Protein AF-A0A8W7Q0M4-F1 (afdb_monomer_lite)

Sequence (283 aa):
LVLLIIAVYGEEQNALRQLISKRGPVALSRAISSCKQGRRQDCEDCSTVKICSYDQTALTSYRCQDVDPAKPYCTGEGICSETQEDGVVCNEANELCPMNSPGFYPDPSNCTRYLYCDSEMLGYEQNCLAVNNVYNQTTAACFLKRRSSDCFQVDCKNSRNINKWFVYTPFPQLYFLCSSNGAIMFKCPRETDVFDLDLKRCEFECREAGRFAHPNVRMYYECAFVSTSKMLVLGASNGQGIYPDYLDTNIFDPQSSSEEMISPDNDVPTFISGQDGVFVKKL

pLDDT: mean 74.57, std 24.3, range [23.23, 97.31]

Radius of gyration: 31.77 Å; chains: 1; bounding box: 65×68×113 Å

Secondary structure (DSSP, 8-state):
--SSSTTSSSSGGGTSTTSSTT-PPP--------PPTT-SEEESSSSEEEEE-TTS-EEEEEEHHHH-TT--EEETTTEEESSPPTT----PPPTTS-TT--EEEE-TT-TTEEEEE-TT--EEEEE-SSTTEEEETTTTEEEE--SGGGS----TTSTTTTT-EEE-TTSTTEEEEEETTEEEEEE-SSTTEEEETTTTEEEE---SSEEEE-SSTTEEEEEEESSSS-EEEEEEETTEEE--GGG-S-S--------------------------------

Organism: Anopheles coluzzii (NCBI:txid1518534)

Foldseek 3Di:
DPPPPPVPPPPPVVVVVVVVPPDDPDPPPPPDQFADAPAQWAAPAQFKIFGADNVRHGPDMDGLCVVPVCFRTQDDRRDGHNDTDPPDDRLDQDLQQAQQDFAKAADQAWQQKIWGQDRSNGTHIDGNPDPQWGAQPVVRDTDHDDDPVSRHHDDLVPPVQAQAKDAPVSQQQKIWHRHPVGTGIYGAPDSQWGQDRVVRHTDGDDPDADWADDPPNQWIWGWDDPDPPDIDTFIDGPNDTDDDPPPPDDDDDDDDDDDDDDDDDDDDDD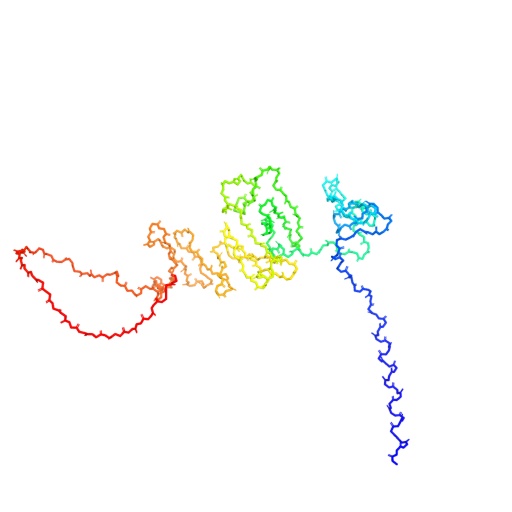DDDDDDDDDDDDD

InterPro domains:
  IPR002557 Chitin binding domain [PF01607] (97-151)
  IPR002557 Chitin binding domain [PS50940] (94-153)
  IPR002557 Chitin binding domain [SM00494] (95-153)
  IPR002557 Chitin binding domain [SM00494] (154-208)
  IPR036508 Chitin binding domain superfamily [SSF57625] (91-156)

Structure (mmCIF, N/CA/C/O backbone):
data_AF-A0A8W7Q0M4-F1
#
_entry.id   AF-A0A8W7Q0M4-F1
#
loop_
_atom_site.group_PDB
_atom_site.id
_atom_site.type_symbol
_atom_site.label_atom_id
_atom_site.label_alt_id
_atom_site.label_comp_id
_atom_site.label_asym_id
_atom_site.label_entity_id
_atom_site.label_seq_id
_atom_site.pdbx_PDB_ins_code
_atom_site.Cartn_x
_atom_site.Cartn_y
_atom_site.Cartn_z
_atom_site.occupancy
_atom_site.B_iso_or_equiv
_atom_site.auth_seq_id
_atom_site.auth_comp_id
_atom_site.auth_asym_id
_atom_site.auth_atom_id
_atom_site.pdbx_PDB_model_num
ATOM 1 N N . LEU A 1 1 ? 44.316 -2.842 59.771 1.00 50.69 1 LEU A N 1
ATOM 2 C CA . LEU A 1 1 ? 44.033 -2.760 58.319 1.00 50.69 1 LEU A CA 1
ATOM 3 C C . LEU A 1 1 ? 42.635 -3.303 57.939 1.00 50.69 1 LEU A C 1
ATOM 5 O O . LEU A 1 1 ? 42.485 -3.851 56.861 1.00 50.69 1 LEU A O 1
ATOM 9 N N . VAL A 1 2 ? 41.606 -3.153 58.792 1.00 42.28 2 VAL A N 1
ATOM 10 C CA . VAL A 1 2 ? 40.211 -3.573 58.482 1.00 42.28 2 VAL A CA 1
ATOM 11 C C . VAL A 1 2 ? 39.172 -2.495 58.860 1.00 42.28 2 VAL A C 1
ATOM 13 O O . VAL A 1 2 ? 38.019 -2.583 58.472 1.00 42.28 2 VAL A O 1
ATOM 16 N N . LEU A 1 3 ? 39.571 -1.405 59.527 1.00 40.53 3 LEU A N 1
ATOM 17 C CA . LEU A 1 3 ? 38.648 -0.348 59.981 1.00 40.53 3 LEU A CA 1
ATOM 18 C C . LEU A 1 3 ? 38.739 0.976 59.200 1.00 40.53 3 LEU A C 1
ATOM 20 O O . LEU A 1 3 ? 38.068 1.934 59.553 1.00 40.53 3 LEU A O 1
ATOM 24 N N . LEU A 1 4 ? 39.522 1.031 58.117 1.00 40.56 4 LEU A N 1
ATOM 25 C CA . LEU A 1 4 ? 39.678 2.233 57.275 1.00 40.56 4 LEU A CA 1
ATOM 26 C C . LEU A 1 4 ? 39.052 2.104 55.874 1.00 40.56 4 LEU A C 1
ATOM 28 O O . LEU A 1 4 ? 39.138 3.036 55.087 1.00 40.56 4 LEU A O 1
ATOM 32 N N . ILE A 1 5 ? 38.387 0.983 55.566 1.00 43.09 5 ILE A N 1
ATOM 33 C CA . ILE A 1 5 ? 37.739 0.755 54.257 1.00 43.09 5 ILE A CA 1
ATOM 34 C C . ILE A 1 5 ? 36.219 1.027 54.303 1.00 43.09 5 ILE A C 1
ATOM 36 O O . ILE A 1 5 ? 35.583 1.171 53.266 1.00 43.09 5 ILE A O 1
ATOM 40 N N . ILE A 1 6 ? 35.620 1.190 55.488 1.00 44.34 6 ILE A N 1
ATOM 41 C CA . ILE A 1 6 ? 34.159 1.373 55.616 1.00 44.34 6 ILE A CA 1
ATOM 42 C C . ILE A 1 6 ? 33.727 2.842 55.411 1.00 44.34 6 ILE A C 1
ATOM 44 O O . ILE A 1 6 ? 32.578 3.100 55.074 1.00 44.34 6 ILE A O 1
ATOM 48 N N . ALA A 1 7 ? 34.638 3.815 55.520 1.00 43.03 7 ALA A N 1
ATOM 49 C CA . ALA A 1 7 ? 34.287 5.237 55.418 1.00 43.03 7 ALA A CA 1
ATOM 50 C C . ALA A 1 7 ? 34.267 5.807 53.983 1.00 43.03 7 ALA A C 1
ATOM 52 O O . ALA A 1 7 ? 33.840 6.940 53.804 1.00 43.03 7 ALA A O 1
ATOM 53 N N . VAL A 1 8 ? 34.687 5.049 52.961 1.00 45.97 8 VAL A N 1
ATOM 54 C CA . VAL A 1 8 ? 34.713 5.530 51.557 1.00 45.97 8 VAL A CA 1
ATOM 55 C C . VAL A 1 8 ? 33.533 4.997 50.727 1.00 45.97 8 VAL A C 1
ATOM 57 O O . VAL A 1 8 ? 33.227 5.529 49.670 1.00 45.97 8 VAL A O 1
ATOM 60 N N . TYR A 1 9 ? 32.784 4.011 51.230 1.00 42.66 9 TYR A N 1
ATOM 61 C CA . TYR A 1 9 ? 31.607 3.446 50.544 1.00 42.66 9 TYR A CA 1
ATOM 62 C C . TYR A 1 9 ? 30.262 4.068 50.976 1.00 42.66 9 TYR A C 1
ATOM 64 O O . TYR A 1 9 ? 29.200 3.550 50.631 1.00 42.66 9 TYR A O 1
ATOM 72 N N . GLY A 1 10 ? 30.291 5.157 51.754 1.00 42.91 10 GLY A N 1
ATOM 73 C CA . GLY A 1 10 ? 29.100 5.790 52.337 1.00 42.91 10 GLY A CA 1
ATOM 74 C C . GLY A 1 10 ? 28.570 7.031 51.608 1.00 42.91 10 GLY A C 1
ATOM 75 O O . GLY A 1 10 ? 27.405 7.371 51.795 1.00 42.91 10 GLY A O 1
ATOM 76 N N . GLU A 1 11 ? 29.370 7.695 50.766 1.00 43.62 11 GLU A N 1
ATOM 77 C CA . GLU A 1 11 ? 28.981 8.978 50.145 1.00 43.62 11 GLU A CA 1
ATOM 78 C C . GLU A 1 11 ? 28.593 8.894 48.658 1.00 43.62 11 GLU A C 1
ATOM 80 O O . GLU A 1 11 ? 27.860 9.756 48.180 1.00 43.62 11 GLU A O 1
ATOM 85 N N . GLU A 1 12 ? 28.944 7.829 47.926 1.00 45.47 12 GLU A N 1
ATOM 86 C CA . GLU A 1 12 ? 28.565 7.706 46.502 1.00 45.47 12 GLU A CA 1
ATOM 87 C C . GLU A 1 12 ? 27.147 7.146 46.258 1.00 45.47 12 GLU A C 1
ATOM 89 O O . GLU A 1 12 ? 26.598 7.273 45.163 1.00 45.47 12 GLU A O 1
ATOM 94 N N . GLN A 1 13 ? 26.487 6.576 47.270 1.00 45.69 13 GLN A N 1
ATOM 95 C CA . GLN A 1 13 ? 25.150 5.971 47.115 1.00 45.69 13 GLN A CA 1
ATOM 96 C C . GLN A 1 13 ? 23.989 6.989 47.152 1.00 45.69 13 GLN A C 1
ATOM 98 O O . GLN A 1 13 ? 22.861 6.644 46.793 1.00 45.69 13 GLN A O 1
ATOM 103 N N . ASN A 1 14 ? 24.238 8.251 47.525 1.00 43.44 14 ASN A N 1
ATOM 104 C CA . ASN A 1 14 ? 23.198 9.290 47.584 1.00 43.44 14 ASN A CA 1
ATOM 105 C C . ASN A 1 14 ? 23.091 10.160 46.318 1.00 43.44 14 ASN A C 1
ATOM 107 O O . ASN A 1 14 ? 22.083 10.844 46.147 1.00 43.44 14 ASN A O 1
ATOM 111 N N . ALA A 1 15 ? 24.048 10.077 45.388 1.00 43.47 15 ALA A N 1
ATOM 112 C CA . ALA A 1 15 ? 23.985 10.795 44.110 1.00 43.47 15 ALA A CA 1
ATOM 113 C C . ALA A 1 15 ? 23.236 10.016 43.005 1.00 43.47 15 ALA A C 1
ATOM 115 O O . ALA A 1 15 ? 22.702 10.619 42.076 1.00 43.47 15 ALA A O 1
ATOM 116 N N . LEU A 1 16 ? 23.108 8.686 43.124 1.00 42.72 16 LEU A N 1
ATOM 117 C CA . LEU A 1 16 ? 22.387 7.860 42.141 1.00 42.72 16 LEU A CA 1
ATOM 118 C C . LEU A 1 16 ? 20.867 7.796 42.398 1.00 42.72 16 LEU A C 1
ATOM 120 O O . LEU A 1 16 ? 20.086 7.539 41.482 1.00 42.72 16 LEU A O 1
ATOM 124 N N . ARG A 1 17 ? 20.417 8.080 43.630 1.00 41.81 17 ARG A N 1
ATOM 125 C CA . ARG A 1 17 ? 18.986 8.078 43.998 1.00 41.81 17 ARG A CA 1
ATOM 126 C C . ARG A 1 17 ? 18.223 9.340 43.585 1.00 41.81 17 ARG A C 1
ATOM 128 O O . ARG A 1 17 ? 16.997 9.307 43.578 1.00 41.81 17 ARG A O 1
ATOM 135 N N . GLN A 1 18 ? 18.903 10.415 43.179 1.00 40.59 18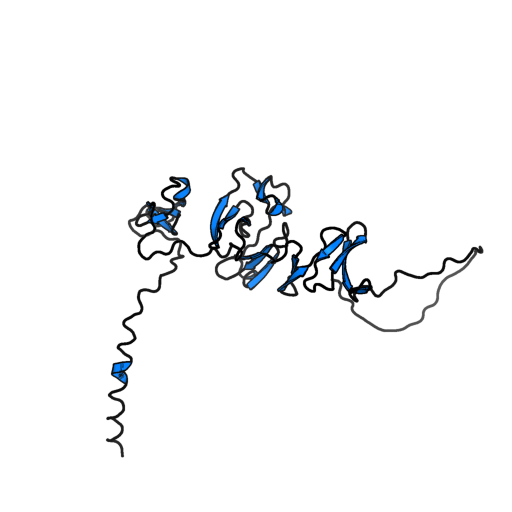 GLN A N 1
ATOM 136 C CA . GLN A 1 18 ? 18.241 11.642 42.709 1.00 40.59 18 GLN A CA 1
ATOM 137 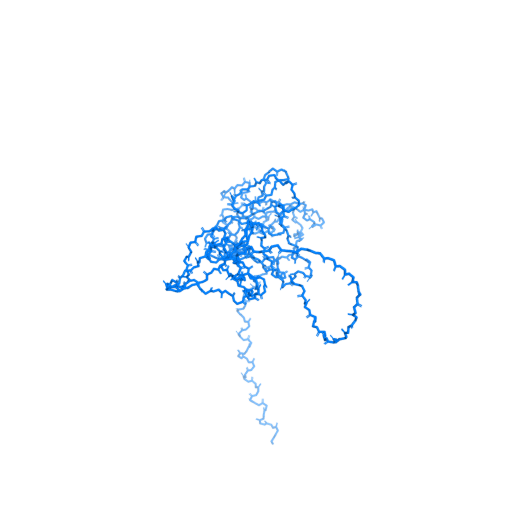C C . GLN A 1 18 ? 18.090 11.749 41.181 1.00 40.59 18 GLN A C 1
ATOM 139 O O . GLN A 1 18 ? 17.379 12.631 40.705 1.00 40.59 18 GLN A O 1
ATOM 144 N N . LEU A 1 19 ? 18.644 10.815 40.398 1.00 39.53 19 LEU A N 1
ATOM 145 C CA . LEU A 1 19 ? 18.471 10.784 38.934 1.00 39.53 19 LEU A CA 1
ATOM 146 C C . LEU A 1 19 ? 17.329 9.870 38.447 1.00 39.53 19 LEU A C 1
ATOM 148 O O . LEU A 1 19 ? 17.049 9.820 37.253 1.00 39.53 19 LEU A O 1
ATOM 152 N N . ILE A 1 20 ? 16.609 9.201 39.354 1.00 41.09 20 ILE A N 1
ATOM 153 C CA . ILE A 1 20 ? 15.441 8.357 39.018 1.00 41.09 20 ILE A CA 1
ATOM 154 C C . ILE A 1 20 ? 14.116 9.154 39.094 1.00 41.09 20 ILE A C 1
ATOM 156 O O . ILE A 1 20 ? 13.061 8.661 38.712 1.00 41.09 20 ILE A O 1
ATOM 160 N N . SER A 1 21 ? 14.152 10.436 39.478 1.00 39.72 21 SER A N 1
ATOM 161 C CA . SER A 1 21 ? 12.952 11.270 39.677 1.00 39.72 21 SER A CA 1
ATOM 162 C C . SER A 1 21 ? 12.527 12.131 38.468 1.00 39.72 21 SER A C 1
ATOM 164 O O . SER A 1 21 ? 11.864 13.151 38.657 1.00 39.72 21 SER A O 1
ATOM 166 N N . LYS A 1 22 ? 12.884 11.766 37.227 1.00 38.59 22 LYS A N 1
ATOM 167 C CA . LYS A 1 22 ? 12.400 12.451 36.001 1.00 38.59 22 LYS A CA 1
ATOM 168 C C . LYS A 1 22 ? 12.202 11.514 34.802 1.00 38.59 22 LYS A C 1
ATOM 170 O O . LYS A 1 22 ? 12.518 11.864 33.670 1.00 38.59 22 LYS A O 1
ATOM 175 N N . ARG A 1 23 ? 11.644 10.324 35.021 1.00 33.41 23 ARG A N 1
ATOM 176 C CA . ARG A 1 23 ? 10.947 9.612 33.942 1.00 33.41 23 ARG A CA 1
ATOM 177 C C . ARG A 1 23 ? 9.459 9.835 34.147 1.00 33.41 23 ARG A C 1
ATOM 179 O O . ARG A 1 23 ? 8.851 9.203 35.004 1.00 33.41 23 ARG A O 1
ATOM 186 N N . GLY A 1 24 ? 8.910 10.792 33.397 1.00 38.00 24 GLY A N 1
ATOM 187 C CA . GLY A 1 24 ? 7.468 10.853 33.176 1.00 38.00 24 GLY A CA 1
ATOM 188 C C . GLY A 1 24 ? 6.973 9.500 32.655 1.00 38.00 24 GLY A C 1
ATOM 189 O O . GLY A 1 24 ? 7.787 8.712 32.155 1.00 38.00 24 GLY A O 1
ATOM 190 N N . PRO A 1 25 ? 5.680 9.185 32.819 1.00 34.78 25 PRO A N 1
ATOM 191 C CA . PRO A 1 25 ? 5.145 7.919 32.352 1.00 34.78 25 PRO A CA 1
ATOM 192 C C . PRO A 1 25 ? 5.483 7.773 30.868 1.00 34.78 25 PRO A C 1
ATOM 194 O O . PRO A 1 25 ? 5.107 8.603 30.045 1.00 34.78 25 PRO A O 1
ATOM 197 N N . VAL A 1 26 ? 6.259 6.733 30.561 1.00 33.25 26 VAL A N 1
ATOM 198 C CA . VAL A 1 26 ? 6.456 6.236 29.203 1.00 33.25 26 VAL A CA 1
ATOM 199 C C . VAL A 1 26 ? 5.057 6.046 28.635 1.00 33.25 26 VAL A C 1
ATOM 201 O O . VAL A 1 26 ? 4.274 5.286 29.210 1.00 33.25 26 VAL A O 1
ATOM 204 N N . ALA A 1 27 ? 4.735 6.796 27.579 1.00 36.94 27 ALA A N 1
ATOM 205 C CA . ALA A 1 27 ? 3.480 6.680 26.861 1.00 36.94 27 ALA A CA 1
ATOM 206 C C . ALA A 1 27 ? 3.291 5.205 26.506 1.00 36.94 27 ALA A C 1
ATOM 208 O O . ALA A 1 27 ? 4.048 4.623 25.727 1.00 36.94 27 ALA A O 1
ATOM 209 N N . LEU A 1 28 ? 2.336 4.574 27.184 1.00 37.16 28 LEU A N 1
ATOM 210 C CA . LEU A 1 28 ? 1.939 3.218 26.878 1.00 37.16 28 LEU A CA 1
ATOM 211 C C . LEU A 1 28 ? 1.277 3.304 25.504 1.00 37.16 28 LEU A C 1
ATOM 213 O O . LEU A 1 28 ? 0.132 3.739 25.403 1.00 37.16 28 LEU A O 1
ATOM 217 N N . SER A 1 29 ? 1.998 2.888 24.466 1.00 41.28 29 SER A N 1
ATOM 218 C CA . SER A 1 29 ? 1.394 2.328 23.260 1.00 41.28 29 SER A CA 1
ATOM 219 C C . SER A 1 29 ? 0.409 1.251 23.726 1.00 41.28 29 SER A C 1
ATOM 221 O O . SER A 1 29 ? 0.786 0.139 24.103 1.00 41.28 29 SER A O 1
ATOM 223 N N . ARG A 1 30 ? -0.864 1.632 23.873 1.00 40.59 30 ARG A N 1
ATOM 224 C CA . ARG A 1 30 ? -1.911 0.803 24.477 1.00 40.59 30 ARG A CA 1
ATOM 225 C C . ARG A 1 30 ? -2.626 0.012 23.391 1.00 40.59 30 ARG A C 1
ATOM 227 O O . ARG A 1 30 ? -3.838 0.082 23.246 1.00 40.59 30 ARG A O 1
ATOM 234 N N . ALA A 1 31 ? -1.869 -0.797 22.662 1.00 44.06 31 ALA A N 1
ATOM 235 C CA . ALA A 1 31 ? -2.429 -1.827 21.802 1.00 44.06 31 ALA A CA 1
ATOM 236 C C . ALA A 1 31 ? -2.761 -3.082 22.631 1.00 44.06 31 ALA A C 1
ATOM 238 O O . ALA A 1 31 ? -2.006 -4.048 22.618 1.00 44.06 31 ALA A O 1
ATOM 239 N N . ILE A 1 32 ? -3.887 -3.068 23.363 1.00 41.66 32 ILE A N 1
ATOM 240 C CA . ILE A 1 32 ? -4.652 -4.286 23.701 1.00 41.66 32 ILE A CA 1
ATOM 241 C C . ILE A 1 32 ? -6.151 -3.959 23.617 1.00 41.66 32 ILE A C 1
ATOM 243 O O . ILE A 1 32 ? -6.695 -3.183 24.403 1.00 41.66 32 ILE A O 1
ATOM 247 N N . SER A 1 33 ? -6.804 -4.593 22.649 1.00 59.84 33 SER A N 1
ATOM 248 C CA . SER A 1 33 ? -8.202 -4.502 22.221 1.00 59.84 33 SER A CA 1
ATOM 249 C C . SER A 1 33 ? -9.236 -4.972 23.264 1.00 59.84 33 SER A C 1
ATOM 251 O O . SER A 1 33 ? -10.005 -5.899 23.023 1.00 59.84 33 SER A O 1
ATOM 253 N N . SER A 1 34 ? -9.288 -4.326 24.430 1.00 67.88 34 SER A N 1
ATOM 254 C CA . SER A 1 34 ? -10.357 -4.509 25.430 1.00 67.88 34 SER A CA 1
ATO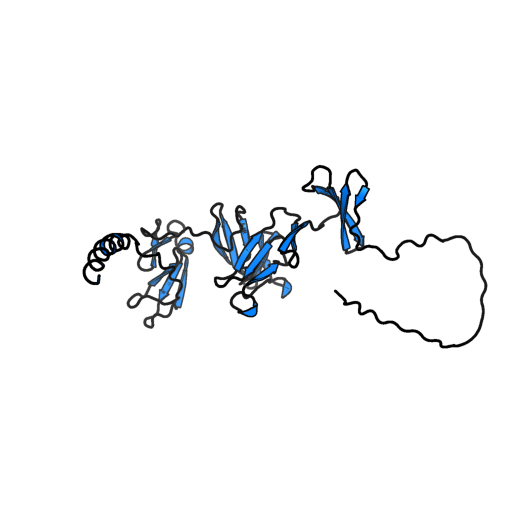M 255 C C . SER A 1 34 ? -10.976 -3.166 25.824 1.00 67.88 34 SER A C 1
ATOM 257 O O . SER A 1 34 ? -10.336 -2.113 25.722 1.00 67.88 34 SER A O 1
ATOM 259 N N . CYS A 1 35 ? -12.256 -3.172 26.186 1.00 79.94 35 CYS A N 1
ATOM 260 C CA . CYS A 1 35 ? -12.959 -1.972 26.630 1.00 79.94 35 CYS A CA 1
ATOM 261 C C . CYS A 1 35 ? -12.704 -1.691 28.111 1.00 79.94 35 CYS A C 1
ATOM 263 O O . CYS A 1 35 ? -12.629 -2.614 28.920 1.00 79.94 35 CYS A O 1
ATOM 265 N N . LYS A 1 36 ? -12.614 -0.412 28.495 1.00 84.06 36 LYS A N 1
ATOM 266 C CA . LYS A 1 36 ? -12.510 -0.043 29.913 1.00 84.06 36 LYS A CA 1
ATOM 267 C C . LYS A 1 36 ? -13.774 -0.461 30.669 1.00 84.06 36 LYS A C 1
ATOM 269 O O . LYS A 1 36 ? -14.896 -0.247 30.209 1.00 84.06 36 LYS A O 1
ATOM 274 N N . GLN A 1 37 ? -13.586 -1.019 31.862 1.00 82.12 37 GLN A N 1
ATOM 275 C CA . GLN A 1 37 ? -14.686 -1.409 32.738 1.00 82.12 37 GLN A CA 1
ATOM 276 C C . GLN A 1 37 ? -15.571 -0.200 33.083 1.00 82.12 37 GLN A C 1
ATOM 278 O O . GLN A 1 37 ? -15.073 0.877 33.399 1.00 82.12 37 GLN A O 1
ATOM 283 N N . GLY A 1 38 ? -16.891 -0.389 33.025 1.00 80.50 38 GLY A N 1
ATOM 284 C CA . GLY A 1 38 ? -17.871 0.657 33.337 1.00 80.50 38 GLY A CA 1
ATOM 285 C C . GLY A 1 38 ? -18.141 1.648 32.201 1.00 80.50 38 GLY A C 1
ATOM 286 O O . GLY A 1 38 ? -19.015 2.497 32.355 1.00 80.50 38 GLY A O 1
ATOM 287 N N . ARG A 1 39 ? -17.461 1.523 31.053 1.00 82.31 39 ARG A N 1
ATOM 288 C CA . ARG A 1 39 ? -17.709 2.346 29.865 1.00 82.31 39 ARG A CA 1
ATOM 289 C C . ARG A 1 39 ? -18.344 1.533 28.743 1.00 82.31 39 ARG A C 1
ATOM 291 O O . ARG A 1 39 ? -17.981 0.388 28.491 1.00 82.31 39 ARG A O 1
ATOM 298 N N . ARG A 1 40 ? -19.312 2.150 28.066 1.00 88.12 40 ARG A N 1
ATOM 299 C CA . ARG A 1 40 ? -20.008 1.590 26.891 1.00 88.12 40 ARG A CA 1
ATOM 300 C C . ARG A 1 40 ? -19.460 2.123 25.570 1.00 88.12 40 ARG A C 1
ATOM 302 O O . ARG A 1 40 ? -19.831 1.623 24.513 1.00 88.12 40 ARG A O 1
ATOM 309 N N . GLN A 1 41 ? -18.574 3.104 25.657 1.00 90.81 41 GLN A N 1
ATOM 310 C CA . GLN A 1 41 ? -17.923 3.780 24.554 1.00 90.81 41 GLN A CA 1
ATOM 311 C C . GLN A 1 41 ? -16.545 4.232 25.045 1.00 90.81 41 GLN A C 1
ATOM 313 O O . GLN A 1 41 ? -16.390 4.619 26.207 1.00 90.81 41 GLN A O 1
ATOM 318 N N . ASP A 1 42 ? -15.529 4.084 24.206 1.00 90.06 42 ASP A N 1
ATOM 319 C CA . ASP A 1 42 ? -14.159 4.499 24.509 1.00 90.06 42 ASP A CA 1
ATOM 320 C C . ASP A 1 42 ? -13.421 4.749 23.193 1.00 90.06 42 ASP A C 1
ATOM 322 O O . ASP A 1 42 ? -13.862 4.297 22.133 1.00 90.06 42 ASP A O 1
ATOM 326 N N . CYS A 1 43 ? -12.284 5.431 23.254 1.00 88.06 43 CYS A N 1
ATOM 327 C CA . CYS A 1 43 ? -11.407 5.528 22.093 1.00 88.06 43 CYS A CA 1
ATOM 328 C C . CYS A 1 43 ? -10.660 4.205 21.891 1.00 88.06 43 CYS A C 1
ATOM 330 O O . CYS A 1 43 ? -10.110 3.627 22.837 1.00 88.06 43 CYS A O 1
ATOM 332 N N . GLU A 1 44 ? -10.699 3.685 20.668 1.00 85.12 44 GLU A N 1
ATOM 333 C CA . GLU A 1 44 ? -9.835 2.587 20.230 1.00 85.12 44 GLU A CA 1
ATOM 334 C C . GLU A 1 44 ? -8.439 3.118 19.922 1.00 85.12 44 GLU A C 1
ATOM 336 O O . GLU A 1 44 ? -7.450 2.596 20.432 1.00 85.12 44 GLU A O 1
ATOM 341 N N . ASP A 1 45 ? -8.405 4.213 19.171 1.00 82.38 45 ASP A N 1
ATOM 342 C CA . ASP A 1 45 ? -7.230 5.003 18.851 1.00 82.38 45 ASP A CA 1
ATOM 343 C C . ASP A 1 45 ? -7.608 6.495 18.856 1.00 82.38 45 ASP A C 1
ATOM 345 O O . ASP A 1 45 ? -8.711 6.884 19.241 1.00 82.38 45 ASP A O 1
ATOM 349 N N . CYS A 1 46 ? -6.680 7.339 18.428 1.00 85.44 46 CYS A N 1
ATOM 350 C CA . CYS A 1 46 ? -6.827 8.787 18.374 1.00 85.44 46 CYS A CA 1
ATOM 351 C C . CYS A 1 46 ? -7.937 9.336 17.471 1.00 85.44 46 CYS A C 1
ATOM 353 O O . CYS A 1 46 ? -8.236 10.523 17.542 1.00 85.44 46 CYS A O 1
ATOM 355 N N . SER A 1 47 ? -8.510 8.521 16.595 1.00 85.69 47 SER A N 1
ATOM 356 C CA . SER A 1 47 ? -9.507 8.913 15.593 1.00 85.69 47 SER A CA 1
ATOM 357 C C . SER A 1 47 ? -10.721 7.983 15.560 1.00 85.69 47 SER A C 1
ATOM 359 O O . SER A 1 47 ? -11.741 8.315 14.952 1.00 85.69 47 SER A O 1
ATOM 361 N N . THR A 1 48 ? -10.635 6.836 16.232 1.00 87.38 48 THR A N 1
ATOM 362 C CA . THR A 1 48 ? -11.630 5.768 16.187 1.00 87.38 48 THR A CA 1
ATOM 363 C C . THR A 1 48 ? -12.289 5.577 17.545 1.00 87.38 48 THR A C 1
ATOM 365 O O . THR A 1 48 ? -11.638 5.344 18.565 1.00 87.38 48 THR A O 1
ATOM 368 N N . VAL A 1 49 ? -13.617 5.607 17.543 1.00 90.81 49 VAL A N 1
ATOM 369 C CA . VAL A 1 49 ? -14.460 5.260 18.685 1.00 90.81 49 VAL A CA 1
ATOM 370 C C . VAL A 1 49 ? -14.818 3.782 18.602 1.00 90.81 49 VAL A C 1
ATOM 372 O O . VAL A 1 49 ? -15.295 3.323 17.566 1.00 90.81 49 VAL A O 1
ATOM 375 N N . LYS A 1 50 ? -14.684 3.046 19.707 1.00 91.38 50 LYS A N 1
ATOM 376 C CA . LYS A 1 50 ? -15.228 1.688 19.860 1.00 91.38 50 LYS A CA 1
ATOM 377 C C . LYS A 1 50 ? -16.438 1.674 20.788 1.00 91.38 50 LYS A C 1
ATOM 379 O O . LYS A 1 50 ? -16.459 2.330 21.831 1.00 91.38 50 LYS A O 1
ATOM 384 N N . ILE A 1 51 ? -17.433 0.874 20.422 1.00 91.50 51 ILE A N 1
ATOM 385 C CA . ILE A 1 51 ? -18.627 0.592 21.218 1.00 91.50 51 ILE A CA 1
ATOM 386 C C . ILE A 1 51 ? -18.430 -0.717 21.966 1.00 91.50 51 ILE A C 1
ATOM 388 O O . ILE A 1 51 ? -18.011 -1.723 21.395 1.00 91.50 51 ILE A O 1
ATOM 392 N N . CYS A 1 52 ? -18.770 -0.708 23.247 1.00 90.31 52 CYS A N 1
ATOM 393 C CA . CYS A 1 52 ? -18.417 -1.755 24.189 1.00 90.31 52 CYS A CA 1
ATOM 394 C C . CYS A 1 52 ? -19.652 -2.420 24.796 1.00 90.31 52 CYS A C 1
ATOM 396 O O . CYS A 1 52 ? -20.627 -1.763 25.175 1.00 90.31 52 CYS A O 1
ATOM 398 N N . SER A 1 53 ? -19.588 -3.739 24.930 1.00 88.88 53 SER A N 1
ATOM 399 C CA . SER A 1 53 ? -20.538 -4.544 25.693 1.00 88.88 53 SER A CA 1
ATOM 400 C C . SER A 1 53 ? -20.198 -4.539 27.193 1.00 88.88 53 SER A C 1
ATOM 402 O O . SER A 1 53 ? -19.128 -4.095 27.611 1.00 88.88 53 SER A O 1
ATOM 404 N N . TYR A 1 54 ? -21.128 -5.010 28.033 1.00 86.50 54 TYR A N 1
ATOM 405 C CA . TYR A 1 54 ? -20.940 -5.083 29.491 1.00 86.50 54 TYR A CA 1
ATOM 406 C C . TYR A 1 54 ? -19.822 -6.048 29.911 1.00 86.50 54 TYR A C 1
ATOM 408 O O . TYR A 1 54 ? -19.195 -5.842 30.946 1.00 86.50 54 TYR A O 1
ATOM 416 N N . ASP A 1 55 ? -19.555 -7.068 29.101 1.00 88.12 55 ASP A N 1
ATOM 417 C CA . ASP A 1 55 ? -18.453 -8.024 29.255 1.00 88.12 55 ASP A CA 1
ATOM 418 C C . ASP A 1 55 ? -17.106 -7.478 28.743 1.00 88.12 55 ASP A C 1
ATOM 420 O O . ASP A 1 55 ? -16.137 -8.223 28.666 1.00 88.12 55 ASP A O 1
ATOM 424 N N . GLN A 1 56 ? -17.036 -6.178 28.425 1.00 86.81 56 GLN A N 1
ATOM 425 C CA . GLN A 1 56 ? -15.851 -5.473 27.915 1.00 86.81 56 GLN A CA 1
ATOM 426 C C . GLN A 1 56 ? -15.436 -5.872 26.491 1.00 86.81 56 GLN A C 1
ATOM 428 O O . GLN A 1 56 ? -14.372 -5.461 26.016 1.00 86.81 56 GLN A O 1
ATOM 433 N N . THR A 1 57 ? -16.296 -6.601 25.781 1.00 85.88 57 THR A N 1
ATOM 434 C CA . THR A 1 57 ? -16.101 -6.931 24.370 1.00 85.88 57 THR A CA 1
ATOM 435 C C . THR A 1 57 ? -16.386 -5.706 23.497 1.00 85.88 57 THR A C 1
ATOM 437 O O . THR A 1 57 ? -17.440 -5.077 23.628 1.00 85.88 57 THR A O 1
ATOM 440 N N . ALA A 1 58 ? -15.461 -5.365 22.595 1.00 87.38 58 ALA A N 1
ATOM 441 C CA . ALA A 1 58 ? -15.702 -4.362 21.559 1.00 87.38 58 ALA A CA 1
ATOM 442 C C . ALA A 1 58 ? -16.678 -4.938 20.521 1.00 87.38 58 ALA A C 1
ATOM 444 O O . ALA A 1 58 ? -16.401 -5.959 19.897 1.00 87.38 58 ALA A O 1
ATOM 445 N N . LEU A 1 59 ? -17.841 -4.306 20.380 1.00 87.69 59 LEU A N 1
ATOM 446 C CA . LEU A 1 59 ? -18.916 -4.747 19.491 1.00 87.69 59 LEU A CA 1
ATOM 447 C C . LEU A 1 59 ? -18.733 -4.221 18.068 1.00 87.69 59 LEU A C 1
ATOM 449 O O . LEU A 1 59 ? -19.006 -4.926 17.104 1.00 87.69 59 LEU A O 1
ATOM 453 N N . THR A 1 60 ? -18.318 -2.963 17.946 1.00 87.75 60 THR A N 1
ATOM 454 C CA . THR A 1 60 ? -18.098 -2.272 16.672 1.00 87.75 60 THR A CA 1
ATOM 455 C C . THR A 1 60 ? -17.235 -1.040 16.915 1.00 87.75 60 THR A C 1
ATOM 457 O O . THR A 1 60 ? -17.109 -0.593 18.057 1.00 87.75 60 THR A O 1
ATOM 460 N N . SER A 1 61 ? -16.702 -0.453 15.851 1.00 90.12 61 SER A N 1
ATOM 461 C CA . SER A 1 61 ? -16.036 0.844 15.889 1.00 90.12 61 SER A CA 1
ATOM 462 C C . SER A 1 61 ? -16.453 1.729 14.715 1.00 90.12 61 SER A C 1
ATOM 464 O O . SER A 1 61 ? -17.042 1.251 13.744 1.00 90.12 61 SER A O 1
ATOM 466 N N . TYR A 1 62 ? -16.222 3.034 14.846 1.00 87.75 62 TYR A N 1
ATOM 467 C CA . TYR A 1 62 ? -16.407 4.020 13.784 1.00 87.75 62 TYR A CA 1
ATOM 468 C C . TYR A 1 62 ? -15.369 5.136 13.914 1.00 87.75 62 TYR A C 1
ATOM 470 O O . TYR A 1 62 ? -14.908 5.445 15.015 1.00 87.75 62 TYR A O 1
ATOM 478 N N . ARG A 1 63 ? -15.010 5.763 12.792 1.00 87.50 63 ARG A N 1
ATOM 479 C CA . ARG A 1 63 ? -14.053 6.874 12.775 1.00 87.50 63 ARG A CA 1
ATOM 480 C C . ARG A 1 63 ? -14.780 8.193 12.977 1.00 87.50 63 ARG A C 1
ATOM 482 O O . ARG A 1 63 ? -15.829 8.430 12.382 1.00 87.50 63 ARG A O 1
ATOM 489 N N . CYS A 1 64 ? -14.204 9.071 13.783 1.00 89.12 64 CYS A N 1
ATOM 490 C CA . CYS A 1 64 ? -14.793 10.365 14.096 1.00 89.12 64 CYS A CA 1
ATOM 491 C C . CYS A 1 64 ? -14.990 11.246 12.854 1.00 89.12 64 CYS A C 1
ATOM 493 O O . CYS A 1 64 ? -16.061 11.822 12.673 1.00 89.12 64 CYS A O 1
ATOM 495 N N . GLN A 1 65 ? -14.014 11.238 11.944 1.00 86.81 65 GLN A N 1
ATOM 496 C CA . GLN A 1 65 ? -14.087 11.935 10.655 1.00 86.81 65 GLN A CA 1
ATOM 497 C C . GLN A 1 65 ? -15.254 11.495 9.751 1.00 86.81 65 GLN A C 1
ATOM 499 O O . GLN A 1 65 ? -15.696 12.281 8.917 1.00 86.81 65 GLN A O 1
ATOM 504 N N . ASP A 1 66 ? -15.762 10.267 9.904 1.00 85.38 66 ASP A N 1
ATOM 505 C CA . ASP A 1 66 ? -16.864 9.756 9.080 1.00 85.38 66 ASP A CA 1
ATOM 506 C C . ASP A 1 66 ? -18.226 10.257 9.600 1.00 85.38 66 ASP A C 1
ATOM 508 O O . ASP A 1 66 ? -19.214 10.261 8.865 1.00 85.38 66 ASP A O 1
ATOM 512 N N . VAL A 1 67 ? -18.281 10.683 10.868 1.00 90.31 67 VAL A N 1
ATOM 513 C CA . VAL A 1 67 ? -19.472 11.252 11.517 1.00 90.31 67 VAL A CA 1
ATOM 514 C C . VAL A 1 67 ? -19.485 12.771 11.384 1.00 90.31 67 VAL A C 1
ATOM 516 O O . VAL A 1 67 ? -20.498 13.348 10.992 1.00 90.31 67 VAL A O 1
ATOM 519 N N . ASP A 1 68 ? -18.367 13.411 11.718 1.00 90.38 68 ASP A N 1
ATOM 520 C CA . ASP A 1 68 ? -18.174 14.852 11.604 1.00 90.38 68 ASP A CA 1
ATOM 521 C C . ASP A 1 68 ? -16.719 15.136 11.192 1.00 90.38 68 ASP A C 1
ATOM 523 O O . ASP A 1 68 ? -15.811 15.059 12.027 1.00 90.38 68 ASP A O 1
ATOM 527 N N . PRO A 1 69 ? -16.473 15.488 9.916 1.00 86.94 69 PRO A N 1
ATOM 528 C CA . PRO A 1 69 ? -15.136 15.810 9.427 1.00 86.94 69 PRO A CA 1
ATOM 529 C C . PRO A 1 69 ? -14.455 16.968 10.170 1.00 86.94 69 PRO A C 1
ATOM 531 O O . PRO A 1 69 ? -13.229 17.051 10.149 1.00 86.94 69 PRO A O 1
ATOM 534 N N . ALA A 1 70 ? -15.212 17.858 10.827 1.00 90.56 70 ALA A N 1
ATOM 535 C CA . ALA A 1 70 ? -14.639 18.943 11.623 1.00 90.56 70 ALA A CA 1
ATOM 536 C C . ALA A 1 70 ? -14.056 18.450 12.958 1.00 90.56 70 ALA A C 1
ATOM 538 O O . ALA A 1 70 ? -13.240 19.141 13.564 1.00 90.56 70 ALA A O 1
ATOM 539 N N . LYS A 1 71 ? -14.440 17.249 13.407 1.00 92.50 71 LYS A N 1
ATOM 540 C CA . LYS A 1 71 ? -14.068 16.671 14.703 1.00 92.50 71 LYS A CA 1
ATOM 541 C C . LYS A 1 71 ? -13.361 15.327 14.533 1.00 92.50 71 LYS A C 1
ATOM 543 O O . LYS A 1 71 ? -13.917 14.308 14.933 1.00 92.50 71 LYS A O 1
ATOM 548 N N . PRO A 1 72 ? -12.156 15.283 13.940 1.00 87.88 72 PRO A N 1
ATOM 549 C CA . PRO A 1 72 ? -11.523 14.025 13.551 1.00 87.88 72 PRO A CA 1
ATOM 550 C C . PRO A 1 72 ? -10.922 13.235 14.722 1.00 87.88 72 PRO A C 1
ATOM 552 O O . PRO A 1 72 ? -10.603 12.060 14.542 1.00 87.88 72 PRO A O 1
ATOM 555 N N . TYR A 1 73 ? -10.758 13.841 15.901 1.00 88.75 73 TYR A N 1
ATOM 556 C CA . TYR A 1 73 ? -10.060 13.214 17.022 1.00 88.75 73 TYR A CA 1
ATOM 557 C C . TYR A 1 73 ? -11.021 12.569 18.009 1.00 88.75 73 TYR A C 1
ATOM 559 O O . TYR A 1 73 ? -12.034 13.153 18.368 1.00 88.75 73 TYR A O 1
ATOM 567 N N . CYS A 1 74 ? -10.676 11.390 18.502 1.00 89.56 74 CYS A N 1
ATOM 568 C CA . CYS A 1 74 ? -11.361 10.733 19.599 1.00 89.56 74 CYS A CA 1
ATOM 569 C C . CYS A 1 74 ? -10.693 11.106 20.925 1.00 89.56 74 CYS A C 1
ATOM 571 O O . CYS A 1 74 ? -9.488 10.916 21.087 1.00 89.56 74 CYS A O 1
ATOM 573 N N . THR A 1 75 ? -11.470 11.597 21.889 1.00 90.00 75 THR A N 1
ATOM 574 C CA . THR A 1 75 ? -10.978 11.955 23.226 1.00 90.00 75 THR A CA 1
ATOM 575 C C . THR A 1 75 ? -11.814 11.326 24.342 1.00 90.00 75 THR A C 1
ATOM 577 O O . THR A 1 75 ? -12.998 10.998 24.177 1.00 90.00 75 THR A O 1
ATOM 580 N N . GLY A 1 76 ? -11.195 11.141 25.513 1.00 83.00 76 GLY A N 1
ATOM 581 C CA . GLY A 1 76 ? -11.885 10.843 26.769 1.00 83.00 76 GLY A CA 1
ATOM 582 C C . GLY A 1 76 ? -12.681 9.529 26.798 1.00 83.00 76 GLY A C 1
ATOM 583 O O . GLY A 1 76 ? -12.131 8.457 27.062 1.00 83.00 76 GLY A O 1
ATOM 584 N N . GLU A 1 77 ? -14.007 9.622 26.654 1.00 86.56 77 GLU A N 1
ATOM 585 C CA . GLU A 1 77 ? -14.966 8.499 26.717 1.00 86.56 77 GLU A CA 1
ATOM 586 C C . GLU A 1 77 ? -15.467 8.078 25.326 1.00 86.56 77 GLU A C 1
ATOM 588 O O . GLU A 1 77 ? -16.582 7.585 25.175 1.00 86.56 77 GLU A O 1
ATOM 593 N N . GLY A 1 78 ? -14.645 8.293 24.296 1.00 88.00 78 GLY A N 1
ATOM 594 C CA . GLY A 1 78 ? -15.014 8.027 22.909 1.00 88.00 78 GLY A CA 1
ATOM 595 C C . GLY A 1 78 ? -15.759 9.184 22.246 1.00 88.00 78 GLY A C 1
ATOM 596 O O . GLY A 1 78 ? -16.645 8.947 21.428 1.00 88.00 78 GLY A O 1
ATOM 597 N N . ILE A 1 79 ? -15.457 10.428 22.624 1.00 91.69 79 ILE A N 1
ATOM 598 C CA . ILE A 1 79 ? -16.122 11.627 22.104 1.00 91.69 79 ILE A CA 1
ATOM 599 C C . ILE A 1 79 ? -15.289 12.206 20.962 1.00 91.69 79 ILE A C 1
ATOM 601 O O . ILE A 1 79 ? -14.088 12.409 21.111 1.00 91.69 79 ILE A O 1
ATOM 605 N N . CYS A 1 80 ? -15.935 12.505 19.836 1.00 92.44 80 CYS A N 1
ATOM 606 C CA . CYS A 1 80 ? -15.274 13.150 18.707 1.00 92.44 80 CYS A CA 1
ATOM 607 C C . CYS A 1 80 ? -15.078 14.652 18.964 1.00 92.44 80 CYS A C 1
ATOM 609 O O . CYS A 1 80 ? -16.009 15.356 19.368 1.00 92.44 80 CYS A O 1
ATOM 611 N N . SER A 1 81 ? -13.865 15.136 18.723 1.00 92.56 81 SER A N 1
ATOM 612 C CA . SER A 1 81 ? -13.353 16.456 19.080 1.00 92.56 81 SER A CA 1
ATOM 613 C C . SER A 1 81 ? -12.561 17.070 17.924 1.00 92.56 81 SER A C 1
ATOM 615 O O . SER A 1 81 ? -11.955 16.366 17.116 1.00 92.56 81 SER A O 1
ATOM 617 N N . GLU A 1 82 ? -12.551 18.402 17.865 1.00 91.75 82 GLU A N 1
ATOM 618 C CA . GLU A 1 82 ? -11.733 19.183 16.921 1.00 91.75 82 GLU A CA 1
ATOM 619 C C . GLU A 1 82 ? -10.248 19.152 17.304 1.00 91.75 82 GLU A C 1
ATOM 621 O O . GLU A 1 82 ? -9.377 19.266 16.446 1.00 91.75 82 GLU A O 1
ATOM 626 N N . THR A 1 83 ? -9.953 18.970 18.594 1.00 87.88 83 THR A N 1
ATOM 627 C CA . THR A 1 83 ? -8.595 18.955 19.146 1.00 87.88 83 THR A CA 1
ATOM 628 C C . THR A 1 83 ? -8.259 17.606 19.768 1.00 87.88 83 THR A C 1
ATOM 630 O O . THR A 1 83 ? -9.127 16.941 20.343 1.00 87.88 83 THR A O 1
ATOM 633 N N . GLN A 1 84 ? -6.979 17.238 19.686 1.00 86.06 84 GLN A N 1
ATOM 634 C CA . GLN A 1 84 ? -6.406 16.072 20.362 1.00 86.06 84 GLN A CA 1
ATOM 635 C C . GLN A 1 84 ? -6.466 16.240 21.889 1.00 86.06 84 GLN A C 1
ATOM 637 O O . GLN A 1 84 ? -6.553 17.358 22.399 1.00 86.06 84 GLN A O 1
ATOM 642 N N . GLU A 1 85 ? -6.435 15.124 22.616 1.00 81.69 85 GLU A N 1
ATOM 643 C CA . GLU A 1 85 ? -6.344 15.124 24.079 1.00 81.69 85 GLU A CA 1
ATOM 644 C C . GLU A 1 85 ? -4.922 15.506 24.526 1.00 81.69 85 GLU A C 1
ATOM 646 O O . GLU A 1 85 ? -3.935 15.065 23.934 1.00 81.69 85 GLU A O 1
ATOM 651 N N . ASP A 1 86 ? -4.804 16.329 25.573 1.00 76.31 86 ASP A N 1
ATOM 652 C CA . ASP A 1 86 ? -3.507 16.813 26.056 1.00 76.31 86 ASP A CA 1
ATOM 653 C C . ASP A 1 86 ? -2.570 15.651 26.427 1.00 76.31 86 ASP A C 1
ATOM 655 O O . ASP A 1 86 ? -2.888 14.796 27.255 1.00 76.31 86 ASP A O 1
ATOM 659 N N . GLY A 1 87 ? -1.374 15.642 25.832 1.00 71.00 87 GLY A N 1
ATOM 660 C CA . GLY A 1 87 ? -0.366 14.601 26.054 1.00 71.00 87 GLY A CA 1
ATOM 661 C C . GLY A 1 87 ? -0.560 13.327 25.225 1.00 71.00 87 GLY A C 1
ATOM 662 O O . GLY A 1 87 ? 0.247 12.405 25.358 1.00 71.00 87 GLY A O 1
ATOM 663 N N . VAL A 1 88 ? -1.574 13.276 24.357 1.00 73.44 88 VAL A N 1
ATOM 664 C CA . VAL A 1 88 ? -1.751 12.219 23.356 1.00 73.44 88 VAL A CA 1
ATOM 665 C C . VAL A 1 88 ? -1.224 12.720 22.011 1.00 73.44 88 VAL A C 1
ATOM 667 O O . VAL A 1 88 ? -1.631 13.775 21.534 1.00 73.44 88 VAL A O 1
ATOM 670 N N . VAL A 1 89 ? -0.304 11.971 21.399 1.00 72.25 89 VAL A N 1
ATOM 671 C CA . VAL A 1 89 ? 0.195 12.255 20.046 1.00 72.25 89 VAL A CA 1
ATOM 672 C C . VAL A 1 89 ? -0.605 11.407 19.070 1.00 72.25 89 VAL A C 1
ATOM 674 O O . VAL A 1 89 ? -0.434 10.194 19.027 1.00 72.25 89 VAL A O 1
ATOM 677 N N . CYS A 1 90 ? -1.490 12.037 18.300 1.00 70.06 90 CYS A N 1
ATOM 678 C CA . CYS A 1 90 ? -2.299 11.329 17.303 1.00 70.06 90 CYS A CA 1
ATOM 679 C C . CYS A 1 90 ? -1.674 11.282 15.912 1.00 70.06 90 CYS A C 1
ATOM 681 O O . CYS A 1 90 ? -2.134 10.534 15.053 1.00 70.06 90 CYS A O 1
ATOM 683 N N . ASN A 1 91 ? -0.617 12.060 15.705 1.00 72.56 91 ASN A N 1
ATOM 684 C CA . ASN A 1 91 ? 0.060 12.195 14.426 1.00 72.56 91 ASN A CA 1
ATOM 685 C C . ASN A 1 91 ? 1.319 11.321 14.416 1.00 72.56 91 ASN A C 1
ATOM 687 O O . ASN A 1 91 ? 2.435 11.822 14.281 1.00 72.56 91 ASN A O 1
ATOM 691 N N . GLU A 1 92 ? 1.149 10.018 14.634 1.00 78.81 92 GLU A N 1
ATOM 692 C CA . GLU A 1 92 ? 2.235 9.062 14.426 1.00 78.81 92 GLU A CA 1
ATOM 693 C C . GLU A 1 92 ? 2.303 8.689 12.944 1.00 78.81 92 GLU A C 1
ATOM 695 O O . GLU A 1 92 ? 1.281 8.425 12.304 1.00 78.81 92 GLU A O 1
ATOM 700 N N . ALA A 1 93 ? 3.520 8.683 12.395 1.00 85.69 93 ALA A N 1
ATOM 701 C CA . ALA A 1 93 ? 3.744 8.235 11.030 1.00 85.69 93 ALA A CA 1
ATOM 702 C C . ALA A 1 93 ? 3.233 6.797 10.879 1.00 85.69 93 ALA A C 1
ATOM 704 O O . ALA A 1 93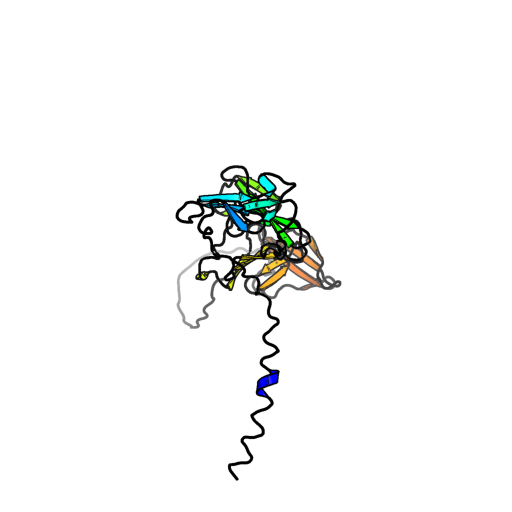 ? 3.531 5.922 11.694 1.00 85.69 93 ALA A O 1
ATOM 705 N N . ASN A 1 94 ? 2.451 6.554 9.833 1.00 90.25 94 ASN A N 1
ATOM 706 C CA . ASN A 1 94 ? 1.941 5.228 9.546 1.00 90.25 94 ASN A CA 1
ATOM 707 C C . ASN A 1 94 ? 3.029 4.429 8.818 1.00 90.25 94 ASN A C 1
ATOM 709 O O . ASN A 1 94 ? 3.550 4.878 7.802 1.00 90.25 94 ASN A O 1
ATOM 713 N N . GLU A 1 95 ? 3.351 3.228 9.298 1.00 93.69 95 GLU A N 1
ATOM 714 C CA . GLU A 1 95 ? 4.351 2.338 8.679 1.00 93.69 95 GLU A CA 1
ATOM 715 C C . GLU A 1 95 ? 3.982 1.920 7.243 1.00 93.69 95 GLU A C 1
ATOM 717 O O . GLU A 1 95 ? 4.833 1.487 6.465 1.00 93.69 95 GLU A O 1
ATOM 722 N N . LEU A 1 96 ? 2.708 2.057 6.864 1.00 95.12 96 LEU A N 1
ATOM 723 C CA . LEU A 1 96 ? 2.238 1.879 5.494 1.00 95.12 96 LEU A CA 1
ATOM 724 C C . LEU A 1 96 ? 2.342 3.156 4.650 1.00 95.12 96 LEU A C 1
ATOM 726 O O . LEU A 1 96 ? 1.898 3.147 3.509 1.00 95.12 96 LEU A O 1
ATOM 730 N N . CYS A 1 97 ? 2.906 4.248 5.159 1.00 95.75 97 CYS A N 1
ATOM 731 C CA . CYS A 1 97 ? 3.181 5.446 4.378 1.00 95.75 97 CYS A CA 1
ATOM 732 C C . CYS A 1 97 ? 4.643 5.494 3.937 1.00 95.75 97 CYS A C 1
ATOM 734 O O . CYS A 1 97 ? 5.526 5.711 4.767 1.00 95.75 97 CYS A O 1
ATOM 736 N N . PRO A 1 98 ? 4.935 5.337 2.629 1.00 94.94 98 PRO A N 1
ATOM 737 C CA . PRO A 1 98 ? 6.302 5.422 2.150 1.00 94.94 98 PRO A CA 1
ATOM 738 C C . PRO A 1 98 ? 6.867 6.824 2.383 1.00 94.94 98 PRO A C 1
ATOM 740 O O . PRO A 1 98 ? 6.233 7.837 2.073 1.00 94.94 98 PRO A O 1
ATOM 743 N N . MET A 1 99 ? 8.094 6.871 2.893 1.00 91.50 99 MET A N 1
ATOM 744 C CA . MET A 1 99 ? 8.768 8.116 3.248 1.00 91.50 99 MET A CA 1
ATOM 745 C C . MET A 1 99 ? 8.831 9.098 2.066 1.00 91.50 99 MET A C 1
ATOM 747 O O . MET A 1 99 ? 9.209 8.723 0.955 1.00 91.50 99 MET A O 1
ATOM 751 N N . ASN A 1 100 ? 8.494 10.367 2.323 1.00 88.81 100 ASN A N 1
ATOM 752 C CA . ASN A 1 100 ? 8.511 11.472 1.351 1.00 88.81 100 ASN A CA 1
ATOM 753 C C . ASN A 1 100 ? 7.695 11.228 0.067 1.00 88.81 100 ASN A C 1
ATOM 755 O O . ASN A 1 100 ? 7.985 11.819 -0.974 1.00 88.81 100 ASN A O 1
ATOM 759 N N . SER A 1 101 ? 6.682 10.363 0.115 1.00 93.38 101 SER A N 1
ATOM 760 C CA . SER A 1 101 ? 5.843 10.058 -1.041 1.00 93.38 101 SER A CA 1
ATOM 761 C C . SER A 1 101 ? 4.368 10.147 -0.634 1.00 93.38 101 SER A C 1
ATOM 763 O O . SER A 1 101 ? 3.758 9.121 -0.339 1.00 93.38 101 SER A O 1
ATOM 765 N N . PRO A 1 102 ? 3.760 11.346 -0.603 1.00 94.38 102 PRO A N 1
ATOM 766 C CA . PRO A 1 102 ? 2.322 11.474 -0.371 1.00 94.38 102 PRO A CA 1
ATOM 767 C C . PRO A 1 102 ? 1.524 10.836 -1.520 1.00 94.38 102 PRO A C 1
ATOM 769 O O . PRO A 1 102 ? 2.008 10.743 -2.652 1.00 94.38 102 PRO A O 1
ATOM 772 N N . GLY A 1 103 ? 0.301 10.391 -1.239 1.00 95.69 103 GLY A N 1
ATOM 773 C CA . GLY A 1 103 ? -0.580 9.762 -2.227 1.00 95.69 103 GLY A CA 1
ATOM 774 C C . GLY A 1 103 ? -1.357 8.565 -1.688 1.00 95.69 103 GLY A C 1
ATOM 775 O O . GLY A 1 103 ? -1.369 8.305 -0.491 1.00 95.69 103 GLY A O 1
ATOM 776 N N . PHE A 1 104 ? -2.028 7.839 -2.581 1.00 96.88 104 PHE A N 1
ATOM 777 C CA . PHE A 1 104 ? -2.798 6.647 -2.223 1.00 96.88 104 PHE A CA 1
ATOM 778 C C . PHE A 1 104 ? -1.958 5.376 -2.345 1.00 96.88 104 PHE A C 1
ATOM 780 O O . PHE A 1 104 ? -1.199 5.218 -3.307 1.00 96.88 104 PHE A O 1
ATOM 787 N N . TYR A 1 105 ? -2.133 4.463 -1.391 1.00 97.31 105 TYR A N 1
ATOM 788 C CA . TYR A 1 105 ? -1.360 3.231 -1.276 1.00 97.31 105 TYR A CA 1
ATOM 789 C C . TYR A 1 105 ? -2.202 2.030 -0.836 1.00 97.31 105 TYR A C 1
ATOM 791 O O . TYR A 1 105 ? -3.165 2.206 -0.090 1.00 97.31 105 TYR A O 1
ATOM 799 N N . PRO A 1 106 ? -1.857 0.804 -1.268 1.00 96.69 106 PRO A N 1
ATOM 800 C CA . PRO A 1 106 ? -2.615 -0.394 -0.927 1.00 96.69 106 PRO A CA 1
ATOM 801 C C . PRO A 1 106 ? -2.383 -0.825 0.528 1.00 96.69 106 PRO A C 1
ATOM 803 O O . PRO A 1 106 ? -1.273 -0.717 1.045 1.00 96.69 106 PRO A O 1
ATOM 806 N N . ASP A 1 107 ? -3.405 -1.408 1.157 1.00 95.12 107 ASP A N 1
ATOM 807 C CA . ASP A 1 107 ? -3.231 -2.181 2.392 1.00 95.12 107 ASP A CA 1
ATOM 808 C C . ASP A 1 107 ? -2.762 -3.608 2.023 1.00 95.12 107 ASP A C 1
ATOM 810 O O . ASP A 1 107 ? -3.502 -4.350 1.363 1.00 95.12 107 ASP A O 1
ATOM 814 N N . PRO A 1 108 ? -1.552 -4.038 2.431 1.00 94.44 108 PRO A N 1
ATOM 815 C CA . PRO A 1 108 ? -1.028 -5.355 2.080 1.00 94.44 108 PRO A CA 1
ATOM 816 C C . PRO A 1 108 ? -1.782 -6.500 2.767 1.00 94.44 108 PRO A C 1
ATOM 818 O O . PRO A 1 108 ? -1.684 -7.635 2.315 1.00 94.44 108 PRO A O 1
ATOM 821 N N . SER A 1 109 ? -2.535 -6.243 3.836 1.00 93.00 109 SER A N 1
ATOM 822 C CA . SER A 1 109 ? -3.325 -7.258 4.538 1.00 93.00 109 SER A CA 1
ATOM 823 C C . SER A 1 109 ? -4.737 -7.411 3.969 1.00 93.00 109 SER A C 1
ATOM 825 O O . SER A 1 109 ? -5.355 -8.466 4.123 1.00 93.00 109 SER A O 1
ATOM 827 N N . ASN A 1 110 ? -5.247 -6.385 3.280 1.00 93.62 110 ASN A N 1
ATOM 828 C CA . ASN A 1 110 ? -6.596 -6.382 2.738 1.00 93.62 110 ASN A CA 1
ATOM 829 C C . ASN A 1 110 ? -6.715 -5.555 1.447 1.00 93.62 110 ASN A C 1
ATOM 831 O O . ASN A 1 110 ? -6.890 -4.345 1.474 1.00 93.62 110 ASN A O 1
ATOM 835 N N . CYS A 1 111 ? -6.757 -6.244 0.306 1.00 93.81 111 CYS A N 1
ATOM 836 C CA . CYS A 1 111 ? -6.907 -5.644 -1.025 1.00 93.81 111 CYS A CA 1
ATOM 837 C C . CYS A 1 111 ? -8.182 -4.801 -1.272 1.00 93.81 111 CYS A C 1
ATOM 839 O O . CYS A 1 111 ? -8.259 -4.135 -2.305 1.00 93.81 111 CYS A O 1
ATOM 841 N N . THR A 1 112 ? -9.194 -4.820 -0.391 1.00 94.50 112 THR A N 1
ATOM 842 C CA . THR A 1 112 ? -10.355 -3.904 -0.483 1.00 94.50 112 THR A CA 1
ATOM 843 C C . THR A 1 112 ? -10.119 -2.583 0.247 1.00 94.50 112 THR A C 1
ATOM 845 O O . THR A 1 112 ? -10.965 -1.689 0.186 1.00 94.50 112 THR A O 1
ATOM 848 N N . ARG A 1 113 ? -9.006 -2.477 0.974 1.00 94.56 113 ARG A N 1
ATOM 849 C CA . ARG A 1 113 ? -8.598 -1.313 1.750 1.00 94.56 113 ARG A CA 1
ATOM 850 C C . ARG A 1 113 ? -7.385 -0.676 1.095 1.00 94.56 113 ARG A C 1
ATOM 852 O O . ARG A 1 113 ? -6.578 -1.321 0.424 1.00 94.56 113 ARG A O 1
ATOM 859 N N . TYR A 1 114 ? -7.288 0.621 1.281 1.00 95.69 114 TYR A N 1
ATOM 860 C CA . TYR A 1 114 ? -6.161 1.429 0.859 1.00 95.69 114 TYR A CA 1
ATOM 861 C C . TYR A 1 114 ? -6.027 2.570 1.854 1.00 95.69 114 TYR A C 1
ATOM 863 O O . TYR A 1 114 ? -6.860 2.731 2.742 1.00 95.69 114 TYR A O 1
ATOM 871 N N . LEU A 1 115 ? -4.975 3.356 1.746 1.00 94.88 115 LEU A N 1
ATOM 872 C CA . LEU A 1 115 ? -4.784 4.505 2.608 1.00 94.88 115 LEU A CA 1
ATOM 873 C C . LEU A 1 115 ? -4.298 5.693 1.793 1.00 94.88 115 LEU A C 1
ATOM 875 O O . LEU A 1 115 ? -3.628 5.533 0.774 1.00 94.88 115 LEU A O 1
ATOM 879 N N . TYR A 1 116 ? -4.668 6.886 2.233 1.00 94.44 116 TYR A N 1
ATOM 880 C CA . TYR A 1 116 ? -4.066 8.124 1.769 1.00 94.44 116 TYR A CA 1
ATOM 881 C C . TYR A 1 116 ? -2.942 8.507 2.729 1.00 94.44 116 TYR A C 1
ATOM 883 O O . TYR A 1 116 ? -3.168 8.529 3.932 1.00 94.44 116 TYR A O 1
ATOM 891 N N . CYS A 1 117 ? -1.760 8.808 2.207 1.00 95.00 117 CYS A N 1
ATOM 892 C CA . CYS A 1 117 ? -0.644 9.368 2.957 1.00 95.00 117 CYS A CA 1
ATOM 893 C C . CYS A 1 117 ? -0.488 10.843 2.641 1.00 95.00 117 CYS A C 1
ATOM 895 O O . CYS A 1 117 ? -0.405 11.217 1.465 1.00 95.00 117 CYS A O 1
ATOM 897 N N . ASP A 1 118 ? -0.373 11.662 3.678 1.00 90.62 118 ASP A N 1
ATOM 898 C CA . ASP A 1 118 ? 0.006 13.060 3.525 1.00 90.62 118 ASP A CA 1
ATOM 899 C C . ASP A 1 118 ? 1.534 13.261 3.539 1.00 90.62 118 ASP A C 1
ATOM 901 O O . ASP A 1 118 ? 2.328 12.316 3.541 1.00 90.62 118 ASP A O 1
ATOM 905 N N . SER A 1 119 ? 1.959 14.525 3.487 1.00 89.62 119 SER A N 1
ATOM 906 C CA . SER A 1 119 ? 3.372 14.911 3.514 1.00 89.62 119 SER A CA 1
ATOM 907 C C . SER A 1 119 ? 4.065 14.639 4.851 1.00 89.62 119 SER A C 1
ATOM 909 O O . SER A 1 119 ? 5.293 14.629 4.891 1.00 89.62 119 SER A O 1
ATOM 911 N N . GLU A 1 120 ? 3.307 14.432 5.928 1.00 87.25 120 GLU A N 1
ATOM 912 C CA . GLU A 1 120 ? 3.815 14.125 7.269 1.00 87.25 120 GLU A CA 1
ATOM 913 C C . GLU A 1 120 ? 3.859 12.610 7.533 1.00 87.25 120 GLU A C 1
ATOM 915 O O . GLU A 1 120 ? 4.200 12.183 8.633 1.00 87.25 120 GLU A O 1
ATOM 920 N N . MET A 1 121 ? 3.580 11.792 6.506 1.00 90.88 121 MET A N 1
ATOM 921 C CA . MET A 1 121 ? 3.491 10.327 6.577 1.00 90.88 121 MET A CA 1
ATOM 922 C C . MET A 1 121 ? 2.340 9.841 7.467 1.00 90.88 121 MET A C 1
ATOM 924 O O . MET A 1 121 ? 2.352 8.697 7.925 1.00 90.88 121 MET A O 1
ATOM 928 N N . LEU A 1 122 ? 1.322 10.675 7.685 1.00 88.31 122 LEU A N 1
ATOM 929 C CA . LEU A 1 122 ? 0.102 10.243 8.353 1.00 88.31 122 LEU A CA 1
ATOM 930 C C . LEU A 1 122 ? -0.766 9.480 7.356 1.00 88.31 122 LEU A C 1
ATOM 932 O O . LEU A 1 122 ? -0.998 9.930 6.232 1.00 88.31 122 LEU A O 1
ATOM 936 N N . GLY A 1 123 ? -1.220 8.301 7.778 1.00 88.31 123 GLY A N 1
ATOM 937 C CA . GLY A 1 123 ? -2.032 7.403 6.968 1.00 88.31 123 GLY A CA 1
ATOM 938 C C . GLY A 1 123 ? -3.507 7.493 7.337 1.00 88.31 123 GLY A C 1
ATOM 939 O O . GLY A 1 123 ? -3.888 7.184 8.463 1.00 88.31 123 GLY A O 1
ATOM 940 N N . TYR A 1 124 ? -4.345 7.843 6.368 1.00 86.31 124 TYR A N 1
ATOM 941 C CA . TYR A 1 124 ? -5.797 7.884 6.498 1.00 86.31 124 TYR A CA 1
ATOM 942 C C . TYR A 1 124 ? -6.385 6.694 5.752 1.00 86.31 124 TYR A C 1
ATOM 944 O O . TYR A 1 124 ? -6.413 6.679 4.520 1.00 86.31 124 TYR A O 1
ATOM 952 N N . GLU A 1 125 ? -6.854 5.694 6.493 1.00 89.19 125 GLU A N 1
ATOM 953 C CA . GLU A 1 125 ? -7.446 4.494 5.904 1.00 89.19 125 GLU A CA 1
ATOM 954 C C . GLU A 1 125 ? -8.679 4.819 5.053 1.00 89.19 125 GLU A C 1
ATOM 956 O O . GLU A 1 125 ? -9.439 5.744 5.339 1.00 89.19 125 GLU A O 1
ATOM 961 N N . GLN A 1 126 ? -8.883 4.036 4.006 1.00 91.06 126 GLN A N 1
ATOM 962 C CA . GLN A 1 126 ? -9.968 4.144 3.045 1.00 91.06 126 GLN A CA 1
ATOM 963 C C . GLN A 1 126 ? -10.424 2.741 2.638 1.00 91.06 126 GLN A C 1
ATOM 965 O O . GLN A 1 126 ? -9.678 1.763 2.734 1.00 91.06 126 GLN A O 1
ATOM 970 N N . ASN A 1 127 ? -11.655 2.638 2.145 1.00 93.50 127 ASN A N 1
ATOM 971 C CA . ASN A 1 127 ? -12.244 1.369 1.735 1.00 93.50 127 ASN A CA 1
ATOM 972 C C . ASN A 1 127 ? -12.887 1.496 0.355 1.00 93.50 127 ASN A C 1
ATOM 974 O O . ASN A 1 127 ? -13.526 2.501 0.039 1.00 93.50 127 ASN A O 1
ATOM 978 N N . CYS A 1 128 ? -12.777 0.447 -0.455 1.00 94.25 128 CYS A N 1
ATOM 979 C CA . CYS A 1 128 ? -13.568 0.340 -1.670 1.00 94.25 128 CYS A CA 1
ATOM 980 C C . CYS A 1 128 ? -15.061 0.246 -1.322 1.00 94.25 128 CYS A C 1
ATOM 982 O O . CYS A 1 128 ? -15.481 -0.643 -0.586 1.00 94.25 128 CYS A O 1
ATOM 984 N N . LEU A 1 129 ? -15.863 1.163 -1.873 1.00 92.00 129 LEU A N 1
ATOM 985 C CA . LEU A 1 129 ? -17.284 1.306 -1.523 1.00 92.00 129 LEU A CA 1
ATOM 986 C C . LEU A 1 129 ? -18.164 0.171 -2.060 1.00 92.00 129 LEU A C 1
ATOM 988 O O . LEU A 1 129 ? -19.149 -0.213 -1.433 1.00 92.00 129 LEU A O 1
ATOM 992 N N . ALA A 1 130 ? -17.839 -0.343 -3.246 1.00 93.00 130 ALA A N 1
ATOM 993 C CA . ALA A 1 130 ? -18.611 -1.402 -3.879 1.00 93.00 130 ALA A CA 1
ATOM 994 C C . ALA A 1 130 ? -18.118 -2.784 -3.438 1.00 93.00 130 ALA A C 1
ATOM 996 O O . ALA A 1 130 ? -16.916 -3.050 -3.364 1.00 93.00 130 ALA A O 1
ATOM 997 N N . VAL A 1 131 ? -19.069 -3.685 -3.198 1.00 90.56 131 VAL A N 1
ATOM 998 C CA . VAL A 1 131 ? -18.790 -5.078 -2.836 1.00 90.56 131 VAL A CA 1
ATOM 999 C C . VAL A 1 131 ? -17.972 -5.752 -3.940 1.00 90.56 131 VAL A C 1
ATOM 1001 O O . VAL A 1 131 ? -18.241 -5.560 -5.123 1.00 90.56 131 VAL A O 1
ATOM 1004 N N . ASN A 1 132 ? -16.994 -6.573 -3.547 1.00 91.50 132 ASN A N 1
ATOM 1005 C CA . ASN A 1 132 ? -16.058 -7.271 -4.438 1.00 91.50 132 ASN A CA 1
ATOM 1006 C C . ASN A 1 132 ? -15.134 -6.362 -5.268 1.00 91.50 132 ASN A C 1
ATOM 1008 O O . ASN A 1 132 ? -14.468 -6.859 -6.181 1.00 91.50 132 ASN A O 1
ATOM 1012 N N . ASN A 1 133 ? -15.034 -5.070 -4.948 1.00 95.56 133 ASN A N 1
ATOM 1013 C CA . ASN A 1 133 ? -14.003 -4.224 -5.532 1.00 95.56 133 ASN A CA 1
ATOM 1014 C C . ASN A 1 133 ? -12.702 -4.279 -4.726 1.00 95.56 133 ASN A C 1
ATOM 1016 O O . ASN A 1 133 ? -12.708 -4.406 -3.503 1.00 95.56 133 ASN A O 1
ATOM 1020 N N . VAL A 1 134 ? -11.587 -4.160 -5.439 1.00 96.50 134 VAL A N 1
ATOM 1021 C CA . VAL A 1 134 ? -10.229 -4.125 -4.894 1.00 96.50 134 VAL A CA 1
ATOM 1022 C C . VAL A 1 134 ? -9.497 -2.894 -5.411 1.00 96.50 134 VAL A C 1
ATOM 1024 O O . VAL A 1 134 ? -9.813 -2.382 -6.487 1.00 96.50 134 VAL A O 1
ATOM 1027 N N . TYR A 1 135 ? -8.553 -2.387 -4.629 1.00 96.69 135 TYR A N 1
ATOM 1028 C CA . TYR A 1 135 ? -7.816 -1.173 -4.958 1.00 96.69 135 TYR A CA 1
ATOM 1029 C C . TYR A 1 135 ? -6.693 -1.444 -5.975 1.00 96.69 135 TYR A C 1
ATOM 1031 O O . TYR A 1 135 ? -5.947 -2.417 -5.864 1.00 96.69 135 TYR A O 1
ATOM 1039 N N . ASN A 1 136 ? -6.559 -0.568 -6.974 1.00 95.25 136 ASN A N 1
ATOM 1040 C CA . ASN A 1 136 ? -5.488 -0.593 -7.967 1.00 95.25 136 ASN A CA 1
ATOM 1041 C C . ASN A 1 136 ? -4.535 0.584 -7.753 1.00 95.25 136 ASN A C 1
ATOM 1043 O O . ASN A 1 136 ? -4.944 1.737 -7.884 1.00 95.25 136 ASN A O 1
ATOM 1047 N N . GLN A 1 137 ? -3.257 0.286 -7.503 1.00 94.94 137 GLN A N 1
ATOM 1048 C CA . GLN A 1 137 ? -2.242 1.316 -7.283 1.00 94.94 137 GLN A CA 1
ATOM 1049 C C . GLN A 1 137 ? -1.963 2.157 -8.532 1.00 94.94 137 GLN A C 1
ATOM 1051 O O . GLN A 1 137 ? -1.782 3.364 -8.424 1.00 94.94 137 GLN A O 1
ATOM 1056 N N . THR A 1 138 ? -1.938 1.540 -9.714 1.00 92.19 138 THR A N 1
ATOM 1057 C CA . THR A 1 138 ? -1.607 2.216 -10.975 1.00 92.19 138 THR A CA 1
ATOM 1058 C C . THR A 1 138 ? -2.639 3.280 -11.333 1.00 92.19 138 THR A C 1
ATOM 1060 O O . THR A 1 138 ? -2.279 4.350 -11.811 1.00 92.19 138 THR A O 1
ATOM 1063 N N . THR A 1 139 ? -3.924 3.000 -11.104 1.00 94.31 139 THR A N 1
ATOM 1064 C CA . THR A 1 139 ? -5.014 3.939 -11.414 1.00 94.31 139 THR A CA 1
ATOM 1065 C C . THR A 1 139 ? -5.497 4.729 -10.199 1.00 94.31 139 THR A C 1
ATOM 1067 O O . THR A 1 139 ? -6.412 5.533 -10.348 1.00 94.31 139 THR A O 1
ATOM 1070 N N . ALA A 1 140 ? -4.953 4.458 -9.007 1.00 94.62 140 ALA A N 1
ATOM 1071 C CA . ALA A 1 140 ? -5.425 4.976 -7.720 1.00 94.62 140 ALA A CA 1
ATOM 1072 C C . ALA A 1 140 ? -6.955 4.851 -7.535 1.00 94.62 140 ALA A C 1
ATOM 1074 O O . ALA A 1 140 ? -7.619 5.769 -7.058 1.00 94.62 140 ALA A O 1
ATOM 1075 N N . ALA A 1 141 ? -7.536 3.722 -7.958 1.00 95.25 141 ALA A N 1
ATOM 1076 C CA . ALA A 1 141 ? -8.987 3.532 -7.983 1.00 95.25 141 ALA A CA 1
ATOM 1077 C C . ALA A 1 141 ? -9.396 2.093 -7.659 1.00 95.25 141 ALA A C 1
ATOM 1079 O O . ALA A 1 141 ? -8.651 1.143 -7.898 1.00 95.25 141 ALA A O 1
ATOM 1080 N N . CYS A 1 142 ? -10.616 1.929 -7.150 1.00 96.56 142 CYS A N 1
ATOM 1081 C CA . CYS A 1 142 ? -11.210 0.621 -6.901 1.00 96.56 142 CYS A CA 1
ATOM 1082 C C . CYS A 1 142 ? -11.837 0.041 -8.176 1.00 96.56 142 CYS A C 1
ATOM 1084 O O . CYS A 1 142 ? -12.606 0.718 -8.857 1.00 96.56 142 CYS A O 1
ATOM 1086 N N . PHE A 1 143 ? -11.575 -1.233 -8.463 1.00 95.88 143 PHE A N 1
ATOM 1087 C CA . PHE A 1 143 ? -12.126 -1.949 -9.616 1.00 95.88 143 PHE A CA 1
ATOM 1088 C C . PHE A 1 143 ? -12.691 -3.310 -9.211 1.00 95.88 143 PHE A C 1
ATOM 1090 O O . PHE A 1 143 ? -12.320 -3.867 -8.181 1.00 95.88 143 PHE A O 1
ATOM 1097 N N . LEU A 1 144 ? -13.594 -3.851 -10.030 1.00 96.00 144 LEU A N 1
ATOM 1098 C CA . LEU A 1 144 ? -14.209 -5.152 -9.777 1.00 96.00 144 LEU A CA 1
ATOM 1099 C C . LEU A 1 144 ? -13.167 -6.271 -9.856 1.00 96.00 144 LEU A C 1
ATOM 1101 O O . LEU A 1 144 ? -12.573 -6.490 -10.915 1.00 96.00 144 LEU A O 1
ATOM 1105 N N . LYS A 1 145 ? -13.020 -7.030 -8.767 1.00 95.06 145 LYS A N 1
ATOM 1106 C CA . LYS A 1 145 ? -12.201 -8.243 -8.727 1.00 95.06 145 LYS A CA 1
ATOM 1107 C C . LYS A 1 145 ? -12.780 -9.293 -9.674 1.00 95.06 145 LYS A C 1
ATOM 1109 O O . LYS A 1 145 ? -13.920 -9.723 -9.510 1.00 95.06 145 LYS A O 1
ATOM 1114 N N . ARG A 1 146 ? -11.986 -9.744 -10.647 1.00 93.69 146 ARG A N 1
ATOM 1115 C CA . ARG A 1 146 ? -12.356 -10.806 -11.600 1.00 93.69 146 ARG A CA 1
ATOM 1116 C C . ARG A 1 146 ? -11.598 -12.100 -11.342 1.00 93.69 146 ARG A C 1
ATOM 1118 O O . ARG A 1 146 ? -12.122 -13.181 -11.595 1.00 93.69 146 ARG A O 1
ATOM 1125 N N . ARG A 1 147 ? -10.360 -11.997 -10.863 1.00 93.00 147 ARG A N 1
ATOM 1126 C CA . ARG A 1 147 ? -9.452 -13.116 -10.600 1.00 93.00 147 ARG A CA 1
ATOM 1127 C C . ARG A 1 147 ? -8.923 -13.045 -9.174 1.00 93.00 147 ARG A C 1
ATOM 1129 O O . ARG A 1 147 ? -8.942 -11.998 -8.530 1.00 93.00 147 ARG A O 1
ATOM 1136 N N . SER A 1 148 ? -8.419 -14.168 -8.670 1.00 89.00 148 SER A N 1
ATOM 1137 C CA . SER A 1 148 ? -7.712 -14.193 -7.384 1.00 89.00 148 SER A CA 1
ATOM 1138 C C . SER A 1 148 ? -6.466 -13.304 -7.408 1.00 89.00 148 SER A C 1
ATOM 1140 O O . SER A 1 148 ? -6.228 -12.598 -6.437 1.00 89.00 148 SER A O 1
ATOM 1142 N N . SER A 1 149 ? -5.746 -13.270 -8.535 1.00 89.31 149 SER A N 1
ATOM 1143 C CA . SER A 1 149 ? -4.546 -12.451 -8.754 1.00 89.31 149 SER A CA 1
ATOM 1144 C C . SER A 1 149 ? -4.783 -10.941 -8.690 1.00 89.31 149 SER A C 1
ATOM 1146 O O . SER A 1 149 ? -3.835 -10.198 -8.475 1.00 89.31 149 SER A O 1
ATOM 1148 N N . ASP A 1 150 ? -6.025 -10.480 -8.864 1.00 91.06 150 ASP A N 1
ATOM 1149 C CA . ASP A 1 150 ? -6.366 -9.051 -8.772 1.00 91.06 150 ASP A CA 1
ATOM 1150 C C . ASP A 1 150 ? -6.272 -8.540 -7.325 1.00 91.06 150 ASP A C 1
ATOM 1152 O O . ASP A 1 150 ? -6.233 -7.340 -7.077 1.00 91.06 150 ASP A O 1
ATOM 1156 N N . CYS A 1 151 ? -6.257 -9.462 -6.361 1.00 92.50 151 CYS A N 1
ATOM 1157 C CA . CYS A 1 151 ? -6.152 -9.185 -4.943 1.00 92.50 151 CYS A CA 1
ATOM 1158 C C . CYS A 1 151 ? -4.802 -9.693 -4.442 1.00 92.50 151 CYS A C 1
ATOM 1160 O O . CYS A 1 151 ? -4.633 -10.878 -4.153 1.00 92.50 151 CYS A O 1
ATOM 1162 N N . PHE A 1 152 ? -3.844 -8.783 -4.332 1.00 92.19 152 PHE A N 1
ATOM 1163 C CA . PHE A 1 152 ? -2.587 -9.066 -3.665 1.00 92.19 152 PHE A CA 1
ATOM 1164 C C . PHE A 1 152 ? -2.765 -8.891 -2.152 1.00 92.19 152 PHE A C 1
ATOM 1166 O O . PHE A 1 152 ? -3.243 -7.850 -1.704 1.00 92.19 152 PHE A O 1
ATOM 1173 N N . GLN A 1 153 ? -2.401 -9.909 -1.373 1.00 93.25 153 GLN A N 1
ATOM 1174 C CA . GLN A 1 153 ? -2.459 -9.884 0.087 1.00 93.25 153 GLN A CA 1
ATOM 1175 C C . GLN A 1 153 ? -1.287 -10.664 0.682 1.00 93.25 153 GLN A C 1
ATOM 1177 O O . GLN A 1 153 ? -0.896 -11.712 0.163 1.00 93.25 153 GLN A O 1
ATOM 1182 N N . VAL A 1 154 ? -0.767 -10.180 1.805 1.00 93.38 154 VAL A N 1
ATOM 1183 C CA . VAL A 1 154 ? 0.227 -10.855 2.631 1.00 93.38 154 VAL A CA 1
ATOM 1184 C C . VAL A 1 154 ? -0.216 -10.829 4.084 1.00 93.38 154 VAL A C 1
ATOM 1186 O O . VAL A 1 154 ? -0.508 -9.787 4.665 1.00 93.38 154 VAL A O 1
ATOM 1189 N N . ASP A 1 155 ? -0.218 -12.010 4.688 1.00 94.69 155 ASP A N 1
ATOM 1190 C CA . ASP A 1 155 ? -0.506 -12.174 6.103 1.00 94.69 155 ASP A CA 1
ATOM 1191 C C . ASP A 1 155 ? 0.778 -12.029 6.931 1.00 94.69 155 ASP A C 1
ATOM 1193 O O . ASP A 1 155 ? 1.513 -12.999 7.133 1.00 94.69 155 ASP A O 1
ATOM 1197 N N . CYS A 1 156 ? 1.058 -10.818 7.420 1.00 94.62 156 CYS A N 1
ATOM 1198 C CA . CYS A 1 156 ? 2.181 -10.585 8.333 1.00 94.62 156 CYS A CA 1
ATOM 1199 C C . CYS A 1 156 ? 1.933 -11.111 9.760 1.00 94.62 156 CYS A C 1
ATOM 1201 O O . CYS A 1 156 ? 2.872 -11.136 10.549 1.00 94.62 156 CYS A O 1
ATOM 1203 N N . LYS A 1 157 ? 0.717 -11.563 10.110 1.00 92.44 157 LYS A N 1
ATOM 1204 C CA . LYS A 1 157 ? 0.455 -12.205 11.414 1.00 92.44 157 LYS A CA 1
ATOM 1205 C C . LYS A 1 157 ? 0.973 -13.641 11.440 1.00 92.44 157 LYS A C 1
ATOM 1207 O O . LYS A 1 157 ? 1.246 -14.192 12.506 1.00 92.44 157 LYS A O 1
ATOM 1212 N N . ASN A 1 158 ? 1.137 -14.254 10.270 1.00 94.50 158 ASN A N 1
ATOM 1213 C CA . ASN A 1 158 ? 1.773 -15.551 10.145 1.00 94.50 158 ASN A CA 1
ATOM 1214 C C . ASN A 1 158 ? 3.254 -15.457 10.542 1.00 94.50 158 ASN A C 1
ATOM 1216 O O . ASN A 1 158 ? 4.047 -14.782 9.884 1.00 94.50 158 ASN A O 1
ATOM 1220 N N . SER A 1 159 ? 3.654 -16.206 11.572 1.00 93.31 159 SER A N 1
ATOM 1221 C CA . SER A 1 159 ? 5.035 -16.227 12.073 1.00 93.31 159 SER A CA 1
ATOM 1222 C C . SER A 1 159 ? 6.071 -16.613 11.012 1.00 93.31 159 SER A C 1
ATOM 1224 O O . SER A 1 159 ? 7.229 -16.216 11.112 1.00 93.31 159 SER A O 1
ATOM 1226 N N . ARG A 1 160 ? 5.670 -17.335 9.956 1.00 94.94 160 ARG A N 1
ATOM 1227 C CA . ARG A 1 160 ? 6.546 -17.677 8.824 1.00 94.94 160 ARG A CA 1
ATOM 1228 C C . ARG A 1 160 ? 6.857 -16.493 7.913 1.00 94.94 160 ARG A C 1
ATOM 1230 O O . ARG A 1 160 ? 7.776 -16.616 7.105 1.00 94.94 160 ARG A O 1
ATOM 1237 N N . ASN A 1 161 ? 6.088 -15.410 7.989 1.00 95.31 161 ASN A N 1
ATOM 1238 C CA . ASN A 1 161 ? 6.243 -14.222 7.151 1.00 95.31 161 ASN A CA 1
ATOM 1239 C C . ASN A 1 161 ? 7.004 -13.099 7.857 1.00 95.31 161 ASN A C 1
ATOM 1241 O O . ASN A 1 161 ? 7.522 -12.216 7.183 1.00 95.31 161 ASN A O 1
ATOM 1245 N N . ILE A 1 162 ? 7.139 -13.156 9.182 1.00 95.38 162 ILE A N 1
ATOM 1246 C CA . ILE A 1 162 ? 7.935 -12.199 9.956 1.00 95.38 162 ILE A CA 1
ATOM 1247 C C . ILE A 1 162 ? 9.381 -12.152 9.436 1.00 95.38 162 ILE A C 1
ATOM 1249 O O . ILE A 1 162 ? 9.984 -13.183 9.130 1.00 95.38 162 ILE A O 1
ATOM 1253 N N . ASN A 1 163 ? 9.930 -10.941 9.341 1.00 94.12 163 ASN A N 1
ATOM 1254 C CA . ASN A 1 163 ? 11.245 -10.600 8.794 1.00 94.12 163 ASN A CA 1
ATOM 1255 C C . ASN A 1 163 ? 11.447 -10.962 7.310 1.00 94.12 163 ASN A C 1
ATOM 1257 O O . ASN A 1 163 ? 12.584 -10.998 6.834 1.00 94.12 163 ASN A O 1
ATOM 1261 N N . LYS A 1 164 ? 10.368 -11.224 6.559 1.00 95.81 164 LYS A N 1
ATOM 1262 C CA . LYS A 1 164 ? 10.432 -11.442 5.108 1.00 95.81 164 LYS A CA 1
ATOM 1263 C C . LYS A 1 164 ? 10.001 -10.212 4.328 1.00 95.81 164 LYS A C 1
ATOM 1265 O O . LYS A 1 164 ? 9.112 -9.464 4.733 1.00 95.81 164 LYS A O 1
ATOM 1270 N N . TRP A 1 165 ? 10.644 -10.067 3.177 1.00 96.12 165 TRP A N 1
ATOM 1271 C CA . TRP A 1 165 ? 10.358 -9.044 2.185 1.00 96.12 165 TRP A CA 1
ATOM 1272 C C . TRP A 1 165 ? 9.387 -9.578 1.144 1.00 96.12 165 TRP A C 1
ATOM 1274 O O . TRP A 1 165 ? 9.499 -10.733 0.728 1.00 96.12 165 TRP A O 1
ATOM 1284 N N . PHE A 1 166 ? 8.490 -8.715 0.695 1.00 96.38 166 PHE A N 1
ATOM 1285 C CA . PHE A 1 166 ? 7.505 -9.009 -0.332 1.00 96.38 166 PHE A CA 1
ATOM 1286 C C . PHE A 1 166 ? 7.420 -7.838 -1.306 1.00 96.38 166 PHE A C 1
ATOM 1288 O O . PHE A 1 166 ? 7.519 -6.678 -0.909 1.00 96.38 166 PHE A O 1
ATOM 1295 N N . VAL A 1 167 ? 7.211 -8.152 -2.581 1.00 95.75 167 VAL A N 1
ATOM 1296 C CA . VAL A 1 167 ? 6.987 -7.163 -3.640 1.00 95.75 167 VAL A CA 1
ATOM 1297 C C . VAL A 1 167 ? 5.498 -7.114 -3.939 1.00 95.75 167 VAL A C 1
ATOM 1299 O O . VAL A 1 167 ? 4.862 -8.159 -4.101 1.00 95.75 167 VAL A O 1
ATOM 1302 N N . TYR A 1 168 ? 4.936 -5.911 -4.028 1.00 94.62 168 TYR A N 1
ATOM 1303 C CA . TYR A 1 168 ? 3.546 -5.717 -4.415 1.00 94.62 168 TYR A CA 1
ATOM 1304 C C . TYR A 1 168 ? 3.400 -5.980 -5.917 1.00 94.62 168 TYR A C 1
ATOM 1306 O O . TYR A 1 168 ? 3.584 -5.096 -6.747 1.00 94.62 168 TYR A O 1
ATOM 1314 N N . THR A 1 169 ? 3.098 -7.229 -6.277 1.00 89.69 169 THR A N 1
ATOM 1315 C CA . THR A 1 169 ? 3.128 -7.689 -7.681 1.00 89.69 169 THR A CA 1
ATOM 1316 C C . THR A 1 169 ? 2.329 -6.841 -8.685 1.00 89.69 169 THR A C 1
ATOM 1318 O O . THR A 1 169 ? 2.826 -6.683 -9.798 1.00 89.69 169 THR A O 1
ATOM 1321 N N . PRO A 1 170 ? 1.165 -6.230 -8.358 1.00 90.31 170 PRO A N 1
ATOM 1322 C CA . PRO A 1 170 ? 0.467 -5.366 -9.316 1.00 90.31 170 PRO A CA 1
ATOM 1323 C C . PRO A 1 170 ? 1.200 -4.049 -9.616 1.00 90.31 170 PRO A C 1
ATOM 1325 O O . PRO A 1 170 ? 0.925 -3.417 -10.633 1.00 90.31 170 PRO A O 1
ATOM 1328 N N . PHE A 1 171 ? 2.102 -3.614 -8.731 1.00 93.06 171 PHE A N 1
ATOM 1329 C CA . PHE A 1 171 ? 2.905 -2.403 -8.893 1.00 93.06 171 PHE A CA 1
ATOM 1330 C C . PHE A 1 171 ? 4.278 -2.581 -8.205 1.00 93.06 171 PHE A C 1
ATOM 1332 O O . PHE A 1 171 ? 4.462 -2.117 -7.077 1.00 93.06 171 PHE A O 1
ATOM 1339 N N . PRO A 1 172 ? 5.253 -3.245 -8.865 1.00 93.06 172 PRO A N 1
ATOM 1340 C CA . PRO A 1 172 ? 6.509 -3.709 -8.246 1.00 93.06 172 PRO A CA 1
ATOM 1341 C C . PRO A 1 172 ? 7.483 -2.630 -7.737 1.00 93.06 172 PRO A C 1
ATOM 1343 O O . PRO A 1 172 ? 8.519 -2.955 -7.161 1.00 93.06 172 PRO A O 1
ATOM 1346 N N . GLN A 1 173 ? 7.159 -1.347 -7.923 1.00 94.19 173 GLN A N 1
ATOM 1347 C CA . GLN A 1 173 ? 7.835 -0.241 -7.231 1.00 94.19 173 GLN A CA 1
ATOM 1348 C C . GLN A 1 173 ? 7.526 -0.223 -5.730 1.00 94.19 173 GLN A C 1
ATOM 1350 O O . GLN A 1 173 ? 8.271 0.389 -4.966 1.00 94.19 173 GLN A O 1
ATOM 1355 N N . LEU A 1 174 ? 6.408 -0.823 -5.313 1.00 96.44 174 LEU A N 1
ATOM 1356 C CA . LEU A 1 174 ? 6.040 -0.956 -3.911 1.00 96.44 174 LEU A CA 1
ATOM 1357 C C . LEU A 1 174 ? 6.488 -2.312 -3.379 1.00 96.44 174 LEU A C 1
ATOM 1359 O O . LEU A 1 174 ? 6.298 -3.359 -4.004 1.00 96.44 174 LEU A O 1
ATOM 1363 N N . TYR A 1 175 ? 7.055 -2.288 -2.186 1.00 96.81 175 TYR A N 1
ATOM 1364 C CA . TYR A 1 175 ? 7.533 -3.469 -1.487 1.00 96.81 175 TYR A CA 1
ATOM 1365 C C . TYR A 1 175 ? 7.390 -3.259 0.013 1.00 96.81 175 TYR A C 1
ATOM 1367 O O . TYR A 1 175 ? 7.268 -2.130 0.483 1.00 96.81 175 TYR A O 1
ATOM 1375 N N . PHE A 1 176 ? 7.364 -4.342 0.777 1.00 96.50 176 PHE A N 1
ATOM 1376 C CA . PHE A 1 176 ? 7.158 -4.252 2.215 1.00 96.50 176 PHE A CA 1
ATOM 1377 C C . PHE A 1 176 ? 7.891 -5.347 2.980 1.00 96.50 176 PHE A C 1
ATOM 1379 O O . PHE A 1 176 ? 8.179 -6.431 2.463 1.00 96.50 176 PHE A O 1
ATOM 1386 N N . LEU A 1 177 ? 8.190 -5.030 4.235 1.00 96.56 177 LEU A N 1
ATOM 1387 C CA . LEU A 1 177 ? 8.763 -5.927 5.226 1.00 96.56 177 LEU A CA 1
ATOM 1388 C C . LEU A 1 177 ? 7.674 -6.285 6.236 1.00 96.56 177 LEU A C 1
ATOM 1390 O O . LEU A 1 177 ? 7.088 -5.400 6.854 1.00 96.56 177 LEU A O 1
ATOM 1394 N N . CYS A 1 178 ? 7.419 -7.572 6.448 1.00 96.69 178 CYS A N 1
ATOM 1395 C CA . CYS A 1 178 ? 6.591 -7.989 7.577 1.00 96.69 178 CYS A CA 1
ATOM 1396 C C . CYS A 1 178 ? 7.415 -7.925 8.870 1.00 96.69 178 CYS A C 1
ATOM 1398 O O . CYS A 1 178 ? 8.349 -8.705 9.054 1.00 96.69 178 CYS A O 1
ATOM 1400 N N . SER A 1 179 ? 7.057 -7.020 9.774 1.00 94.38 179 SER A N 1
ATOM 1401 C CA . SER A 1 179 ? 7.611 -6.907 11.127 1.00 94.38 179 SER A CA 1
ATOM 1402 C C . SER A 1 179 ? 6.696 -7.575 12.162 1.00 94.38 179 SER A C 1
ATOM 1404 O O . SER A 1 179 ? 5.593 -8.015 11.837 1.00 94.38 179 SER A O 1
ATOM 1406 N N . SER A 1 180 ? 7.115 -7.606 13.432 1.00 90.06 180 SER A N 1
ATOM 1407 C CA . SER A 1 180 ? 6.253 -8.038 14.544 1.00 90.06 180 SER A CA 1
ATOM 1408 C C . SER A 1 180 ? 5.000 -7.175 14.719 1.00 90.06 180 SER A C 1
ATOM 1410 O O . SER A 1 180 ? 4.014 -7.653 15.270 1.00 90.06 180 SER A O 1
ATOM 1412 N N . ASN A 1 181 ? 5.042 -5.923 14.254 1.00 86.31 181 ASN A N 1
ATOM 1413 C CA . ASN A 1 181 ? 3.973 -4.941 14.428 1.00 86.31 181 ASN A CA 1
ATOM 1414 C C . ASN A 1 181 ? 3.080 -4.816 13.183 1.00 86.31 181 ASN A C 1
ATOM 1416 O O . ASN A 1 181 ? 2.134 -4.037 13.187 1.00 86.31 181 ASN A O 1
ATOM 1420 N N . GLY A 1 182 ? 3.356 -5.586 12.125 1.00 91.31 182 GLY A N 1
ATOM 1421 C CA . GLY A 1 182 ? 2.643 -5.512 10.851 1.00 91.31 182 GLY A CA 1
ATOM 1422 C C . GLY A 1 182 ? 3.570 -5.249 9.668 1.00 91.31 182 GLY A C 1
ATOM 1423 O O . GLY A 1 182 ? 4.794 -5.355 9.779 1.00 91.31 182 GLY A O 1
ATOM 1424 N N . ALA A 1 183 ? 2.979 -4.953 8.514 1.00 95.44 183 ALA A N 1
ATOM 1425 C CA . ALA A 1 183 ? 3.731 -4.616 7.313 1.00 95.44 183 ALA A CA 1
ATOM 1426 C C . ALA A 1 183 ? 4.275 -3.184 7.396 1.00 95.44 183 ALA A C 1
ATOM 1428 O O . ALA A 1 183 ? 3.560 -2.276 7.803 1.00 95.44 183 ALA A O 1
ATOM 1429 N N . ILE A 1 184 ? 5.518 -3.005 6.960 1.00 95.75 184 ILE A N 1
ATOM 1430 C CA . ILE A 1 184 ? 6.154 -1.702 6.751 1.00 95.75 184 ILE A CA 1
ATOM 1431 C C . ILE A 1 184 ? 6.354 -1.542 5.253 1.00 95.75 184 ILE A C 1
ATOM 1433 O O . ILE A 1 184 ? 6.981 -2.411 4.639 1.00 95.75 184 ILE A O 1
ATOM 1437 N N . MET A 1 185 ? 5.819 -0.479 4.660 1.00 96.56 185 MET A N 1
ATOM 1438 C CA . MET A 1 185 ? 5.816 -0.287 3.215 1.00 96.56 185 MET A CA 1
ATOM 1439 C C . MET A 1 185 ? 6.858 0.725 2.751 1.00 96.56 185 MET A C 1
ATOM 1441 O O . MET A 1 185 ? 7.092 1.769 3.350 1.00 96.56 185 MET A O 1
ATOM 1445 N N . PHE A 1 186 ? 7.441 0.419 1.601 1.00 96.69 186 PHE A N 1
ATOM 1446 C CA . PHE A 1 186 ? 8.454 1.208 0.935 1.00 96.69 186 PHE A CA 1
ATOM 1447 C C . PHE A 1 186 ? 8.093 1.392 -0.537 1.00 96.69 186 PHE A C 1
ATOM 1449 O O . PHE A 1 186 ? 7.344 0.610 -1.131 1.00 96.69 186 PHE A O 1
ATOM 1456 N N . LYS A 1 187 ? 8.674 2.431 -1.133 1.00 96.25 187 LYS A N 1
ATOM 1457 C CA . LYS A 1 187 ? 8.552 2.746 -2.551 1.00 96.25 187 LYS A CA 1
ATOM 1458 C C . LYS A 1 187 ? 9.939 2.971 -3.130 1.00 96.25 187 LYS A C 1
ATOM 1460 O O . LYS A 1 187 ? 10.755 3.664 -2.523 1.00 96.25 187 LYS A O 1
ATOM 1465 N N . CYS A 1 188 ? 10.198 2.404 -4.302 1.00 95.31 188 CYS A N 1
ATOM 1466 C CA . CYS A 1 188 ? 11.446 2.658 -5.001 1.00 95.31 188 CYS A CA 1
ATOM 1467 C C . CYS A 1 188 ? 11.583 4.144 -5.389 1.00 95.31 188 CYS A C 1
ATOM 1469 O O . CYS A 1 188 ? 10.589 4.767 -5.767 1.00 95.31 188 CYS A O 1
ATOM 1471 N N . PRO A 1 189 ? 12.797 4.730 -5.324 1.00 91.50 189 PRO A N 1
ATOM 1472 C CA . PRO A 1 189 ? 12.986 6.160 -5.583 1.00 91.50 189 PRO A CA 1
ATOM 1473 C C . PRO A 1 189 ? 12.662 6.587 -7.019 1.00 91.50 189 PRO A C 1
ATOM 1475 O O . PRO A 1 189 ? 12.220 7.712 -7.240 1.00 91.50 189 PRO A O 1
ATOM 1478 N N . ARG A 1 190 ? 12.910 5.709 -8.000 1.00 88.25 190 ARG A N 1
ATOM 1479 C CA . ARG A 1 190 ? 12.646 5.960 -9.423 1.00 88.25 190 ARG A CA 1
ATOM 1480 C C . ARG A 1 190 ? 11.427 5.168 -9.881 1.00 88.25 190 ARG A C 1
ATOM 1482 O O . ARG A 1 190 ? 11.234 4.026 -9.478 1.00 88.25 190 ARG A O 1
ATOM 1489 N N . GLU A 1 191 ? 10.653 5.743 -10.794 1.00 85.94 191 GLU A N 1
ATOM 1490 C CA . GLU A 1 191 ? 9.428 5.122 -11.321 1.00 85.94 191 GLU A CA 1
ATOM 1491 C C . GLU A 1 191 ? 9.690 3.863 -12.170 1.00 85.94 191 GLU A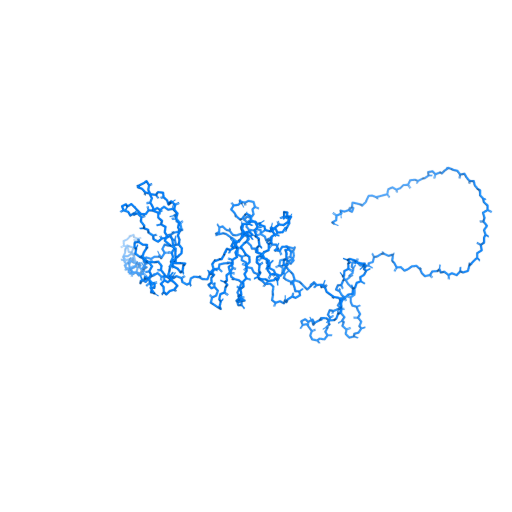 C 1
ATOM 1493 O O . GLU A 1 191 ? 8.825 3.007 -12.346 1.00 85.94 191 GLU A O 1
ATOM 1498 N N . THR A 1 192 ? 10.890 3.715 -12.711 1.00 86.19 192 THR A N 1
ATOM 1499 C CA . THR A 1 192 ? 11.287 2.536 -13.494 1.00 86.19 192 THR A CA 1
ATOM 1500 C C . THR A 1 192 ? 11.913 1.441 -12.643 1.00 86.19 192 THR A C 1
ATOM 1502 O O . THR A 1 192 ? 12.168 0.353 -13.148 1.00 86.19 192 THR A O 1
ATOM 1505 N N . ASP A 1 193 ? 12.179 1.719 -11.369 1.00 91.81 193 ASP A N 1
ATOM 1506 C CA . ASP A 1 193 ? 12.830 0.751 -10.506 1.00 91.81 193 ASP A CA 1
ATOM 1507 C C . ASP A 1 193 ? 11.810 -0.214 -9.906 1.00 91.81 193 ASP A C 1
ATOM 1509 O O . ASP A 1 193 ? 10.665 0.137 -9.611 1.00 91.81 193 ASP A O 1
ATOM 1513 N N . VAL A 1 194 ? 12.256 -1.440 -9.690 1.00 93.62 194 VAL A N 1
ATOM 1514 C CA . VAL A 1 194 ? 11.514 -2.494 -9.007 1.00 93.62 194 VAL A CA 1
ATOM 1515 C C . VAL A 1 194 ? 12.366 -3.049 -7.885 1.00 93.62 194 VAL A C 1
ATOM 1517 O O . VAL A 1 194 ? 13.595 -3.025 -7.948 1.00 93.62 194 VAL A O 1
ATOM 1520 N N . PHE A 1 195 ? 11.728 -3.528 -6.826 1.00 95.38 195 PHE A N 1
ATOM 1521 C CA . PHE A 1 195 ? 12.474 -4.078 -5.705 1.00 95.38 195 PHE A CA 1
ATOM 1522 C C . PHE A 1 195 ? 12.924 -5.514 -5.986 1.00 95.38 195 PHE A C 1
ATOM 1524 O O . PHE A 1 195 ? 12.096 -6.411 -6.149 1.00 95.38 195 PHE A O 1
ATOM 1531 N N . ASP A 1 196 ? 14.236 -5.737 -5.984 1.00 93.06 196 ASP A N 1
ATOM 1532 C CA . ASP A 1 196 ? 14.832 -7.058 -6.127 1.00 93.06 196 ASP A CA 1
ATOM 1533 C C . ASP A 1 196 ? 14.899 -7.766 -4.762 1.00 93.06 196 ASP A C 1
ATOM 1535 O O . ASP A 1 196 ? 15.494 -7.273 -3.794 1.00 93.06 196 ASP A O 1
ATOM 1539 N N . LEU A 1 197 ? 14.262 -8.938 -4.668 1.00 92.25 197 LEU A N 1
ATOM 1540 C CA . LEU A 1 197 ? 14.188 -9.714 -3.431 1.00 92.25 197 LEU A CA 1
ATOM 1541 C C . LEU A 1 197 ? 15.510 -10.387 -3.058 1.00 92.25 197 LEU A C 1
ATOM 1543 O O . LEU A 1 197 ? 15.706 -10.645 -1.872 1.00 92.25 197 LEU A O 1
ATOM 1547 N N . ASP A 1 198 ? 16.399 -10.677 -3.995 1.00 91.25 198 ASP A N 1
ATOM 1548 C CA . ASP A 1 198 ? 17.668 -11.343 -3.705 1.00 91.25 198 ASP A CA 1
ATOM 1549 C C . ASP A 1 198 ? 18.719 -10.316 -3.278 1.00 91.25 198 ASP A C 1
ATOM 1551 O O . ASP A 1 198 ? 19.410 -10.491 -2.272 1.00 91.25 198 ASP A O 1
ATOM 1555 N N . LEU A 1 199 ? 18.771 -9.189 -3.987 1.00 92.19 199 LEU A N 1
ATOM 1556 C CA . LEU A 1 199 ? 19.704 -8.092 -3.745 1.00 92.19 199 LEU A CA 1
ATOM 1557 C C . LEU A 1 199 ? 19.241 -7.130 -2.643 1.00 92.19 199 LEU A C 1
ATOM 1559 O O . LEU A 1 199 ? 20.046 -6.329 -2.163 1.00 92.19 199 LEU A O 1
ATOM 1563 N N . LYS A 1 200 ? 17.962 -7.199 -2.246 1.00 92.44 200 LYS A N 1
ATOM 1564 C CA . LYS A 1 200 ? 17.316 -6.320 -1.251 1.00 92.44 200 LYS A CA 1
ATOM 1565 C C . LYS A 1 200 ? 17.460 -4.833 -1.580 1.00 92.44 200 LYS A C 1
ATOM 1567 O O . LYS A 1 200 ? 17.660 -4.011 -0.685 1.00 92.44 200 LYS A O 1
ATOM 1572 N N . ARG A 1 201 ? 17.363 -4.478 -2.861 1.00 93.56 201 ARG A N 1
ATOM 1573 C CA . ARG A 1 201 ? 17.461 -3.090 -3.328 1.00 93.56 201 ARG A CA 1
ATOM 1574 C C . ARG A 1 201 ? 16.630 -2.860 -4.581 1.00 93.56 201 ARG A C 1
ATOM 1576 O O . ARG A 1 201 ? 16.286 -3.800 -5.287 1.00 93.56 201 ARG A O 1
ATOM 1583 N N . CYS A 1 202 ? 16.316 -1.597 -4.833 1.00 93.88 202 CYS A N 1
ATOM 1584 C CA . CYS A 1 202 ? 15.639 -1.183 -6.052 1.00 93.88 202 CYS A CA 1
ATOM 1585 C C . CYS A 1 202 ? 16.606 -1.240 -7.237 1.00 93.88 202 CYS A C 1
ATOM 1587 O O . CYS A 1 202 ? 17.682 -0.642 -7.186 1.00 93.88 202 CYS A O 1
ATOM 1589 N N . GLU A 1 203 ? 16.209 -1.954 -8.281 1.00 91.44 203 GLU A N 1
ATOM 1590 C CA . GLU A 1 203 ? 16.949 -2.120 -9.527 1.00 91.44 203 GLU A CA 1
ATOM 1591 C C . GLU A 1 203 ? 16.117 -1.616 -10.698 1.00 91.44 203 GLU A C 1
ATOM 1593 O O . GLU A 1 203 ? 14.889 -1.672 -10.680 1.00 91.44 203 GLU A O 1
ATOM 1598 N N . PHE A 1 204 ? 16.793 -1.099 -11.719 1.00 88.94 204 PHE A N 1
ATOM 1599 C CA . PHE A 1 204 ? 16.126 -0.603 -12.916 1.00 88.94 204 PHE A CA 1
ATOM 1600 C C . PHE A 1 204 ? 15.564 -1.776 -13.731 1.00 88.94 204 PHE A C 1
ATOM 1602 O O . PHE A 1 204 ? 16.316 -2.675 -14.109 1.00 88.94 204 PHE A O 1
ATOM 1609 N N . GLU A 1 205 ? 14.270 -1.741 -14.058 1.00 86.25 205 GLU A N 1
ATOM 1610 C CA . GLU A 1 205 ? 13.636 -2.724 -14.940 1.00 86.25 205 GLU A CA 1
ATOM 1611 C C . GLU A 1 205 ? 13.030 -2.047 -16.172 1.00 86.25 205 GLU A C 1
ATOM 1613 O O . GLU A 1 205 ? 12.329 -1.034 -16.101 1.00 86.25 205 GLU A O 1
ATOM 1618 N N . CYS A 1 206 ? 13.286 -2.644 -17.332 1.00 85.56 206 CYS A N 1
ATOM 1619 C CA . CYS A 1 206 ? 12.743 -2.175 -18.593 1.00 85.56 206 CYS A CA 1
ATOM 1620 C C . CYS A 1 206 ? 11.245 -2.486 -18.716 1.00 85.56 206 CYS A C 1
ATOM 1622 O O . CYS A 1 206 ? 10.850 -3.648 -18.794 1.00 85.56 206 CYS A O 1
ATOM 1624 N N . ARG A 1 207 ? 10.419 -1.438 -18.808 1.00 81.31 207 ARG A N 1
ATOM 1625 C CA . ARG A 1 207 ? 8.967 -1.555 -19.053 1.00 81.31 207 ARG A CA 1
ATOM 1626 C C . ARG A 1 207 ? 8.584 -1.331 -20.510 1.00 81.31 207 ARG A C 1
ATOM 1628 O O . ARG A 1 207 ? 7.655 -1.954 -21.013 1.00 81.31 207 ARG A O 1
ATOM 1635 N N . GLU A 1 208 ? 9.307 -0.444 -21.178 1.00 84.50 208 GLU A N 1
ATOM 1636 C CA . GLU A 1 208 ? 9.069 -0.043 -22.559 1.00 84.50 208 GLU A CA 1
ATOM 1637 C C . GLU A 1 208 ? 10.402 0.035 -23.297 1.00 84.50 208 GLU A C 1
ATOM 1639 O O . GLU A 1 208 ? 11.449 0.258 -22.684 1.00 84.50 208 GLU A O 1
ATOM 1644 N N . ALA A 1 209 ? 10.371 -0.165 -24.614 1.00 86.94 209 ALA A N 1
ATOM 1645 C CA . ALA A 1 209 ? 11.573 -0.033 -25.421 1.00 86.94 209 ALA A CA 1
ATOM 1646 C C . ALA A 1 209 ? 11.979 1.440 -25.543 1.00 86.94 209 ALA A C 1
ATOM 1648 O O . ALA A 1 209 ? 11.133 2.308 -25.759 1.00 86.94 209 ALA A O 1
ATOM 1649 N N . GLY A 1 210 ? 13.277 1.714 -25.443 1.00 87.88 210 GLY A N 1
ATOM 1650 C CA . GLY A 1 210 ? 13.815 3.064 -25.550 1.00 87.88 210 GLY A CA 1
ATOM 1651 C C . GLY A 1 210 ? 15.014 3.313 -24.646 1.00 87.88 210 GLY A C 1
ATOM 1652 O O . GLY A 1 210 ? 15.575 2.400 -24.042 1.00 87.88 210 GLY A O 1
ATOM 1653 N N . ARG A 1 211 ? 15.407 4.586 -24.556 1.00 87.00 211 ARG A N 1
ATOM 1654 C CA . ARG A 1 211 ? 16.549 5.032 -23.754 1.00 87.00 211 ARG A CA 1
ATOM 1655 C C . ARG A 1 211 ? 16.090 5.691 -22.470 1.00 87.00 211 ARG A C 1
ATOM 1657 O O . ARG A 1 211 ? 15.305 6.635 -22.506 1.00 87.00 211 ARG A O 1
ATOM 1664 N N . PHE A 1 212 ? 16.656 5.247 -21.358 1.00 87.75 212 PHE A N 1
ATOM 1665 C CA . PHE A 1 212 ? 16.345 5.745 -20.026 1.00 87.75 212 PHE A CA 1
ATOM 1666 C C . PHE A 1 212 ? 17.600 6.274 -19.342 1.00 87.75 212 PHE A C 1
ATOM 1668 O O . PHE A 1 212 ? 18.717 5.798 -19.566 1.00 87.75 212 PHE A O 1
ATOM 1675 N N . ALA A 1 213 ? 17.413 7.284 -18.498 1.00 85.81 213 ALA A N 1
ATOM 1676 C CA . ALA A 1 213 ? 18.506 7.917 -17.779 1.00 85.81 213 ALA A CA 1
ATOM 1677 C C . ALA A 1 213 ? 19.177 6.929 -16.811 1.00 85.81 213 ALA A C 1
ATOM 1679 O O . ALA A 1 213 ? 18.516 6.278 -16.000 1.00 85.81 213 ALA A O 1
ATOM 1680 N N . HIS A 1 214 ? 20.505 6.856 -16.866 1.00 85.00 214 HIS A N 1
ATOM 1681 C CA . HIS A 1 214 ? 21.311 6.124 -15.896 1.00 85.00 214 HIS A CA 1
ATOM 1682 C C . HIS A 1 214 ? 21.794 7.086 -14.787 1.00 85.00 214 HIS A C 1
ATOM 1684 O O . HIS A 1 214 ? 22.055 8.254 -15.083 1.00 85.00 214 HIS A O 1
ATOM 1690 N N . PRO A 1 215 ? 21.972 6.641 -13.523 1.00 83.06 215 PRO A N 1
ATOM 1691 C CA . PRO A 1 215 ? 22.503 7.494 -12.447 1.00 83.06 215 PRO A CA 1
ATOM 1692 C C . PRO A 1 215 ? 23.863 8.119 -12.788 1.00 83.06 215 PRO A C 1
ATOM 1694 O O . PRO A 1 215 ? 24.161 9.258 -12.440 1.00 83.06 215 PRO A O 1
ATOM 1697 N N . ASN A 1 216 ? 24.689 7.366 -13.512 1.00 83.06 216 ASN A N 1
ATOM 1698 C CA . ASN A 1 216 ? 25.870 7.897 -14.185 1.00 83.06 216 ASN A CA 1
ATOM 1699 C C . ASN A 1 216 ? 25.460 8.660 -15.452 1.00 83.06 216 ASN A C 1
ATOM 1701 O O . ASN A 1 216 ? 25.050 8.045 -16.431 1.00 83.06 216 ASN A O 1
ATOM 1705 N N . VAL A 1 217 ? 25.676 9.976 -15.452 1.00 84.94 217 VAL A N 1
ATOM 1706 C CA . VAL A 1 217 ? 25.348 10.903 -16.553 1.00 84.94 217 VAL A CA 1
ATOM 1707 C C . VAL A 1 217 ? 26.026 10.590 -17.894 1.00 84.94 217 VAL A C 1
ATOM 1709 O O . VAL A 1 217 ? 25.639 11.140 -18.919 1.00 84.94 217 VAL A O 1
ATOM 1712 N N . ARG A 1 218 ? 27.059 9.737 -17.907 1.00 84.56 218 ARG A N 1
ATOM 1713 C CA . ARG A 1 218 ? 27.752 9.291 -19.132 1.00 84.56 218 ARG A CA 1
ATOM 1714 C C . ARG A 1 218 ? 27.179 8.002 -19.720 1.00 84.56 218 ARG A C 1
ATOM 1716 O O . ARG A 1 218 ? 27.694 7.502 -20.719 1.00 84.56 218 ARG A O 1
ATOM 1723 N N . MET A 1 219 ? 26.172 7.434 -19.071 1.00 83.94 219 MET A N 1
ATOM 1724 C CA . MET A 1 219 ? 25.549 6.175 -19.445 1.00 83.94 219 MET A CA 1
ATOM 1725 C C . MET A 1 219 ? 24.054 6.384 -19.656 1.00 83.94 219 MET A C 1
ATOM 1727 O O . MET A 1 219 ? 23.453 7.336 -19.158 1.00 83.94 219 MET A O 1
ATOM 1731 N N . TYR A 1 220 ? 23.451 5.463 -20.387 1.00 84.81 220 TYR A N 1
ATOM 1732 C CA . TYR A 1 220 ? 22.007 5.318 -20.456 1.00 84.81 220 TYR A CA 1
ATOM 1733 C C . TYR A 1 220 ? 21.665 3.832 -20.422 1.00 84.81 220 TYR A C 1
ATOM 1735 O O . TYR A 1 220 ? 22.473 2.986 -20.817 1.00 84.81 220 TYR A O 1
ATOM 1743 N N . TYR A 1 221 ? 20.472 3.519 -19.932 1.00 86.38 221 TYR A N 1
ATOM 1744 C CA . TYR A 1 221 ? 19.891 2.201 -20.128 1.00 86.38 221 TYR A CA 1
ATOM 1745 C C . TYR A 1 221 ? 19.217 2.187 -21.500 1.00 86.38 221 TYR A C 1
ATOM 1747 O O . TYR A 1 221 ? 18.393 3.054 -21.787 1.00 86.38 221 TYR A O 1
ATOM 1755 N N . GLU A 1 222 ? 19.569 1.234 -22.353 1.00 87.44 222 GLU A N 1
ATOM 1756 C CA . GLU A 1 222 ? 18.821 0.926 -23.572 1.00 87.44 222 GLU A CA 1
ATOM 1757 C C . GLU A 1 222 ? 17.949 -0.292 -23.281 1.00 87.44 222 GLU A C 1
ATOM 1759 O O . GLU A 1 222 ? 18.447 -1.383 -23.003 1.00 87.44 222 GLU A O 1
ATOM 1764 N N . CYS A 1 223 ? 16.641 -0.092 -23.329 1.00 88.56 223 CYS A N 1
ATOM 1765 C CA . CYS A 1 223 ? 15.663 -1.152 -23.217 1.00 88.56 223 CYS A CA 1
ATOM 1766 C C . CYS A 1 223 ? 15.280 -1.616 -24.612 1.00 88.56 223 CYS A C 1
ATOM 1768 O O . CYS A 1 223 ? 14.678 -0.867 -25.384 1.00 88.56 223 CYS A O 1
ATOM 1770 N N . ALA A 1 224 ? 15.614 -2.861 -24.930 1.00 85.94 224 ALA A N 1
ATOM 1771 C CA . ALA A 1 224 ? 15.300 -3.462 -26.216 1.00 85.94 224 ALA A CA 1
ATOM 1772 C C . ALA A 1 224 ? 14.544 -4.776 -26.024 1.00 85.94 224 ALA A C 1
ATOM 1774 O O . ALA A 1 224 ? 14.868 -5.588 -25.150 1.00 85.94 224 ALA A O 1
ATOM 1775 N N . PHE A 1 225 ? 13.531 -4.994 -26.863 1.00 84.19 225 PHE A N 1
ATOM 1776 C CA . PHE A 1 225 ? 12.882 -6.293 -26.966 1.00 84.19 225 PHE A CA 1
ATOM 1777 C C . PHE A 1 225 ? 13.867 -7.293 -27.567 1.00 84.19 225 PHE A C 1
ATOM 1779 O O . PHE A 1 225 ? 14.344 -7.110 -28.684 1.00 84.19 225 PHE A O 1
ATOM 1786 N N . VAL A 1 226 ? 14.140 -8.369 -26.834 1.00 82.44 226 VAL A N 1
ATOM 1787 C CA . VAL A 1 226 ? 14.906 -9.517 -27.344 1.00 82.44 226 VAL A CA 1
ATOM 1788 C C . VAL A 1 226 ? 13.998 -10.657 -27.801 1.00 82.44 226 VAL A C 1
ATOM 1790 O O . VAL A 1 226 ? 14.442 -11.589 -28.460 1.00 82.44 226 VAL A O 1
ATOM 1793 N N . SER A 1 227 ? 12.710 -10.593 -27.457 1.00 76.81 227 SER A N 1
ATOM 1794 C CA . SER A 1 227 ? 11.652 -11.443 -28.007 1.00 76.81 227 SER A CA 1
ATOM 1795 C C . SER A 1 227 ? 10.302 -10.730 -27.888 1.00 76.81 227 SER A C 1
ATOM 1797 O O . SER A 1 227 ? 10.222 -9.635 -27.330 1.00 76.81 227 SER A O 1
ATOM 1799 N N . THR A 1 228 ? 9.222 -11.376 -28.330 1.00 74.94 228 THR A N 1
ATOM 1800 C CA . THR A 1 228 ? 7.847 -10.861 -28.211 1.00 74.94 228 THR A CA 1
ATOM 1801 C C . THR A 1 228 ? 7.401 -10.579 -26.773 1.00 74.94 228 THR A C 1
ATOM 1803 O O . THR A 1 228 ? 6.396 -9.902 -26.577 1.00 74.94 228 THR A O 1
ATOM 1806 N N . SER A 1 229 ? 8.094 -11.112 -25.761 1.00 70.62 229 SER A N 1
ATOM 1807 C CA . SER A 1 229 ? 7.695 -10.969 -24.350 1.00 70.62 229 SER A CA 1
ATOM 1808 C C . SER A 1 229 ? 8.861 -10.744 -23.386 1.00 70.62 229 SER A C 1
ATOM 1810 O O . SER A 1 229 ? 8.648 -10.710 -22.179 1.00 70.62 229 SER A O 1
ATOM 1812 N N . LYS A 1 230 ? 10.093 -10.601 -23.890 1.00 75.19 230 LYS A N 1
ATOM 1813 C CA . LYS A 1 230 ? 11.292 -10.406 -23.063 1.00 75.19 230 LYS A CA 1
ATOM 1814 C C . LYS A 1 230 ? 11.999 -9.129 -23.484 1.00 75.19 230 LYS A C 1
ATOM 1816 O O . LYS A 1 230 ? 12.332 -8.969 -24.660 1.00 75.19 230 LYS A O 1
ATOM 1821 N N . MET A 1 231 ? 12.255 -8.266 -22.511 1.00 80.12 231 MET A N 1
ATOM 1822 C CA . MET A 1 231 ? 13.047 -7.052 -22.665 1.00 80.12 231 MET A CA 1
ATOM 1823 C C . MET A 1 231 ? 14.331 -7.195 -21.854 1.00 80.12 231 MET A C 1
ATOM 1825 O O . MET A 1 231 ? 14.322 -7.833 -20.801 1.00 80.12 231 MET A O 1
ATOM 1829 N N . LEU A 1 232 ? 15.433 -6.644 -22.354 1.00 78.75 232 LEU A N 1
ATOM 1830 C CA . LEU A 1 232 ? 16.693 -6.588 -21.618 1.00 78.75 232 LEU A CA 1
ATOM 1831 C C . LEU A 1 232 ? 17.139 -5.146 -21.434 1.00 78.75 232 LEU A C 1
ATOM 1833 O O . LEU A 1 232 ? 16.946 -4.306 -22.312 1.00 78.75 232 LEU A O 1
ATOM 1837 N N . VAL A 1 233 ? 17.776 -4.915 -20.290 1.00 76.62 233 VAL A N 1
ATOM 1838 C CA . VAL A 1 233 ? 18.534 -3.705 -20.000 1.00 76.62 233 VAL A CA 1
ATOM 1839 C C . VAL A 1 233 ? 19.925 -3.882 -20.604 1.00 76.62 233 VAL A C 1
ATOM 1841 O O . VAL A 1 233 ? 20.692 -4.736 -20.160 1.00 76.62 233 VAL A O 1
ATOM 1844 N N . LEU A 1 234 ? 20.264 -3.080 -21.607 1.00 71.00 234 LEU A N 1
ATOM 1845 C CA . LEU A 1 234 ? 21.624 -2.970 -22.124 1.00 71.00 234 LEU A CA 1
ATOM 1846 C C . LEU A 1 234 ? 22.234 -1.686 -21.555 1.00 71.00 234 LEU A C 1
ATOM 1848 O O . LEU A 1 234 ? 21.704 -0.592 -21.754 1.00 71.00 234 LEU A O 1
ATOM 1852 N N . GLY A 1 235 ? 23.332 -1.801 -20.807 1.00 62.47 235 GLY A N 1
ATOM 1853 C CA . GLY A 1 235 ? 24.034 -0.629 -20.288 1.00 62.47 235 GLY A CA 1
ATOM 1854 C C . GLY A 1 235 ? 24.892 -0.032 -21.393 1.00 62.47 235 GLY A C 1
ATOM 1855 O O . GLY A 1 235 ? 25.882 -0.636 -21.772 1.00 62.47 235 GLY A O 1
ATOM 1856 N N . ALA A 1 236 ? 24.554 1.129 -21.941 1.00 59.62 236 ALA A N 1
ATOM 1857 C CA . ALA A 1 236 ? 25.364 1.731 -22.995 1.00 59.62 236 ALA A CA 1
ATOM 1858 C C . ALA A 1 236 ? 26.241 2.847 -22.422 1.00 59.62 236 ALA A C 1
ATOM 1860 O O . ALA A 1 236 ? 25.749 3.824 -21.852 1.00 59.62 236 ALA A O 1
ATOM 1861 N N . SER A 1 237 ? 27.556 2.721 -22.606 1.00 52.75 237 SER A N 1
ATOM 1862 C CA . SER A 1 237 ? 28.517 3.792 -22.329 1.00 52.75 237 SER A CA 1
ATOM 1863 C C . SER A 1 237 ? 29.142 4.231 -23.649 1.00 52.75 237 SER A C 1
ATOM 1865 O O . SER A 1 237 ? 29.592 3.392 -24.424 1.00 52.75 237 SER A O 1
ATOM 1867 N N . ASN A 1 238 ? 29.121 5.533 -23.949 1.00 51.25 238 ASN A N 1
ATOM 1868 C CA . ASN A 1 238 ? 29.736 6.107 -25.156 1.00 51.25 238 ASN A CA 1
ATOM 1869 C C . ASN A 1 238 ? 29.386 5.391 -26.488 1.00 51.25 238 ASN A C 1
ATOM 1871 O O . ASN A 1 238 ? 30.229 5.284 -27.373 1.00 51.25 238 ASN A O 1
ATOM 1875 N N . GLY A 1 239 ? 28.157 4.884 -26.643 1.00 48.75 239 GLY A N 1
ATOM 1876 C CA . GLY A 1 239 ? 27.724 4.195 -27.870 1.00 48.75 239 GLY A CA 1
ATOM 1877 C C . GLY A 1 239 ? 28.165 2.730 -28.001 1.00 48.75 239 GLY A C 1
ATOM 1878 O O . GLY A 1 239 ? 27.882 2.118 -29.026 1.00 48.75 239 GLY A O 1
ATOM 1879 N N . GLN A 1 240 ? 28.802 2.149 -26.980 1.00 44.03 240 GLN A N 1
ATOM 1880 C CA . GLN A 1 240 ? 29.086 0.714 -26.899 1.00 44.03 240 GLN A CA 1
ATOM 1881 C C . GLN A 1 240 ? 28.172 0.066 -25.854 1.00 44.03 240 GLN A C 1
ATOM 1883 O O . GLN A 1 240 ? 28.112 0.511 -24.704 1.00 44.03 240 GLN A O 1
ATOM 1888 N N . GLY A 1 241 ? 27.428 -0.959 -26.274 1.00 48.31 241 GLY A N 1
ATOM 1889 C CA . GLY A 1 241 ? 26.567 -1.747 -25.396 1.00 48.31 241 GLY A CA 1
ATOM 1890 C C . GLY A 1 241 ? 27.398 -2.662 -24.498 1.00 48.31 241 GLY A C 1
ATOM 1891 O O . GLY A 1 241 ? 28.177 -3.473 -24.989 1.00 48.31 241 GLY A O 1
ATOM 1892 N N . ILE A 1 242 ? 27.226 -2.528 -23.189 1.00 52.59 242 ILE A N 1
ATOM 1893 C CA . ILE A 1 242 ? 27.678 -3.472 -22.172 1.00 52.59 242 ILE A CA 1
ATOM 1894 C C . ILE A 1 242 ? 26.559 -4.505 -22.059 1.00 52.59 242 ILE A C 1
ATOM 1896 O O . ILE A 1 242 ? 25.498 -4.241 -21.484 1.00 52.59 242 ILE A O 1
ATOM 1900 N N . TYR A 1 243 ? 26.775 -5.658 -22.686 1.00 49.09 243 TYR A N 1
ATOM 1901 C CA . TYR A 1 243 ? 25.929 -6.822 -22.473 1.00 49.09 243 TYR A CA 1
ATOM 1902 C C . TYR A 1 243 ? 26.197 -7.359 -21.062 1.00 49.09 243 TYR A C 1
ATOM 1904 O O . TYR A 1 243 ? 27.360 -7.478 -20.679 1.00 49.09 243 TYR A O 1
ATOM 1912 N N . PRO A 1 244 ? 25.168 -7.686 -20.268 1.00 44.97 244 PRO A N 1
ATOM 1913 C CA . PRO A 1 244 ? 25.385 -8.535 -19.108 1.00 44.97 244 PRO A CA 1
ATOM 1914 C C . PRO A 1 244 ? 25.886 -9.906 -19.596 1.00 44.97 244 PRO A C 1
ATOM 1916 O O . PRO A 1 244 ? 25.270 -10.488 -20.488 1.00 44.97 244 PRO A O 1
ATOM 1919 N N . ASP A 1 245 ? 26.962 -10.424 -18.991 1.00 39.91 245 ASP A N 1
ATOM 1920 C CA . ASP A 1 245 ? 27.661 -11.699 -19.295 1.00 39.91 245 ASP A CA 1
ATOM 1921 C C . ASP A 1 245 ? 26.777 -12.976 -19.252 1.00 39.91 245 ASP A C 1
ATOM 1923 O O . ASP A 1 245 ? 27.265 -14.099 -19.329 1.00 39.91 245 ASP A O 1
ATOM 1927 N N . TYR A 1 246 ? 25.453 -12.845 -19.146 1.00 43.59 246 TYR A N 1
ATOM 1928 C CA . TYR A 1 246 ? 24.484 -13.947 -19.166 1.00 43.59 246 TYR A CA 1
ATOM 1929 C C . TYR A 1 246 ? 24.037 -14.374 -20.576 1.00 43.59 246 TYR A C 1
ATOM 1931 O O . TYR A 1 246 ? 23.095 -15.157 -20.710 1.00 43.59 246 TYR A O 1
ATOM 1939 N N . LEU A 1 247 ? 24.680 -13.869 -21.630 1.00 45.91 247 LEU A N 1
ATOM 1940 C CA . LEU A 1 247 ? 24.378 -14.207 -23.025 1.00 45.91 247 LEU A CA 1
ATOM 1941 C C . LEU A 1 247 ? 25.589 -14.773 -23.778 1.00 45.91 247 LEU A C 1
ATOM 1943 O O . LEU A 1 247 ? 25.736 -14.524 -24.966 1.00 45.91 247 LEU A O 1
ATOM 1947 N N . ASP A 1 248 ? 26.412 -15.594 -23.129 1.00 39.88 248 ASP A N 1
ATOM 1948 C CA . ASP A 1 248 ? 27.247 -16.548 -23.863 1.00 39.88 248 ASP A CA 1
ATOM 1949 C C . ASP A 1 248 ? 26.556 -17.912 -23.882 1.00 39.88 248 ASP A C 1
ATOM 1951 O O . ASP A 1 248 ? 26.634 -18.702 -22.942 1.00 39.88 248 ASP A O 1
ATOM 1955 N N . THR A 1 249 ? 25.797 -18.161 -24.952 1.00 39.47 249 THR A N 1
ATOM 1956 C CA . THR A 1 249 ? 25.956 -19.346 -25.816 1.00 39.47 249 THR A CA 1
ATOM 1957 C C . THR A 1 249 ? 24.917 -19.342 -26.947 1.00 39.47 249 THR A C 1
ATOM 1959 O O . THR A 1 249 ? 23.713 -19.460 -26.733 1.00 39.47 249 THR A O 1
ATOM 1962 N N . ASN A 1 250 ? 25.436 -19.296 -28.177 1.00 38.00 250 ASN A N 1
ATOM 1963 C CA . ASN A 1 250 ? 24.852 -19.873 -29.395 1.00 38.00 250 ASN A CA 1
ATOM 1964 C C . ASN A 1 250 ? 23.639 -19.185 -30.042 1.00 38.00 250 ASN A C 1
ATOM 1966 O O . ASN A 1 250 ? 22.656 -19.839 -30.385 1.00 38.00 250 ASN A O 1
ATOM 1970 N N . ILE A 1 251 ? 23.748 -17.892 -30.348 1.00 39.00 251 ILE A N 1
ATOM 1971 C CA . ILE A 1 251 ? 22.968 -17.289 -31.440 1.00 39.00 251 ILE A CA 1
ATOM 1972 C C . ILE A 1 251 ? 23.936 -16.471 -32.284 1.00 39.00 251 ILE A C 1
ATOM 1974 O O . ILE A 1 251 ? 24.026 -15.277 -32.083 1.00 39.00 251 ILE A O 1
ATOM 1978 N N . PHE A 1 252 ? 24.732 -17.125 -33.129 1.00 34.78 252 PHE A N 1
ATOM 1979 C CA . PHE A 1 252 ? 25.294 -16.610 -34.388 1.00 34.78 252 PHE A CA 1
ATOM 1980 C C . PHE A 1 252 ? 26.279 -17.664 -34.900 1.00 34.78 252 PHE A C 1
ATOM 1982 O O . PHE A 1 252 ? 27.452 -17.645 -34.543 1.00 34.78 252 PHE A O 1
ATOM 1989 N N . ASP A 1 253 ? 25.797 -18.582 -35.734 1.00 27.25 253 ASP A N 1
ATOM 1990 C CA . ASP A 1 253 ? 26.670 -19.324 -36.642 1.00 27.25 253 ASP A CA 1
ATOM 1991 C C . ASP A 1 253 ? 26.454 -18.736 -38.048 1.00 27.25 253 ASP A C 1
ATOM 1993 O O . ASP A 1 253 ? 25.340 -18.820 -38.579 1.00 27.25 253 ASP A O 1
ATOM 1997 N N . PRO A 1 254 ? 27.439 -18.033 -38.636 1.00 37.66 254 PRO A N 1
ATOM 1998 C CA . PRO A 1 254 ? 27.289 -17.387 -39.927 1.00 37.66 254 PRO A CA 1
ATOM 1999 C C . PRO A 1 254 ? 27.845 -18.289 -41.032 1.00 37.66 254 PRO A C 1
ATOM 2001 O O . PRO A 1 254 ? 28.941 -18.041 -41.519 1.00 37.66 254 PRO A O 1
ATOM 2004 N N . GLN A 1 255 ? 27.098 -19.299 -41.481 1.00 30.20 255 GLN A N 1
ATOM 2005 C CA . GLN A 1 255 ? 27.380 -19.954 -42.766 1.00 30.20 255 GLN A CA 1
ATOM 2006 C C . GLN A 1 255 ? 26.092 -20.347 -43.497 1.00 30.20 255 GLN A C 1
ATOM 2008 O O . GLN A 1 255 ? 25.557 -21.437 -43.344 1.00 30.20 255 GLN A O 1
ATOM 2013 N N . SER A 1 256 ? 25.618 -19.436 -44.348 1.00 28.08 256 SER A N 1
ATOM 2014 C CA . SER A 1 256 ? 24.787 -19.767 -45.506 1.00 28.08 256 SER A CA 1
ATOM 2015 C C . SER A 1 256 ? 25.602 -19.442 -46.755 1.00 28.08 256 SER A C 1
ATOM 2017 O O . SER A 1 256 ? 25.522 -18.336 -47.289 1.00 28.08 256 SER A O 1
ATOM 2019 N N . SER A 1 257 ? 26.399 -20.406 -47.209 1.00 30.19 257 SER A N 1
ATOM 2020 C CA . SER A 1 257 ? 26.930 -20.451 -48.569 1.00 30.19 257 SER A CA 1
ATOM 2021 C C . SER A 1 257 ? 26.359 -21.680 -49.270 1.00 30.19 257 SER A C 1
ATOM 2023 O O . SER A 1 257 ? 26.595 -22.790 -48.809 1.00 30.19 257 SER A O 1
ATOM 2025 N N . SER A 1 258 ? 25.624 -21.417 -50.354 1.00 32.00 258 SER A N 1
ATOM 2026 C CA . SER A 1 258 ? 25.422 -22.237 -51.561 1.00 32.00 258 SER A CA 1
ATOM 2027 C C . SER A 1 258 ? 25.098 -23.737 -51.440 1.00 32.00 258 SER A C 1
ATOM 2029 O O . SER A 1 258 ? 25.865 -24.529 -50.910 1.00 32.00 258 SER A O 1
ATOM 2031 N N . GLU A 1 259 ? 23.973 -24.078 -52.073 1.00 32.94 259 GLU A N 1
ATOM 2032 C CA . GLU A 1 259 ? 23.579 -25.346 -52.705 1.00 32.94 259 GLU A CA 1
ATOM 2033 C C . GLU A 1 259 ? 24.665 -26.430 -52.870 1.00 32.94 259 GLU A C 1
ATOM 2035 O O . GLU A 1 259 ? 25.678 -26.186 -53.514 1.00 32.94 259 GLU A O 1
ATOM 2040 N N . GLU A 1 260 ? 24.360 -27.664 -52.448 1.00 31.14 260 GLU A N 1
ATOM 2041 C CA . GLU A 1 260 ? 24.364 -28.837 -53.340 1.00 31.14 260 GLU A CA 1
ATOM 2042 C C . GLU A 1 260 ? 23.601 -30.023 -52.718 1.00 31.14 260 GLU A C 1
ATOM 2044 O O . GLU A 1 260 ? 23.658 -30.286 -51.516 1.00 31.14 260 GLU A O 1
ATOM 2049 N N . MET A 1 261 ? 22.826 -30.711 -53.561 1.00 29.38 261 MET A N 1
ATOM 2050 C CA . MET A 1 261 ? 22.095 -31.942 -53.250 1.00 29.38 261 MET A CA 1
ATOM 2051 C C . MET A 1 261 ? 23.062 -33.120 -53.072 1.00 29.38 261 MET A C 1
ATOM 2053 O O . MET A 1 261 ? 24.084 -33.148 -53.742 1.00 29.38 261 MET A O 1
ATOM 2057 N N . ILE A 1 262 ? 22.678 -34.124 -52.271 1.00 30.48 262 ILE A N 1
ATOM 2058 C CA . ILE A 1 262 ? 22.645 -35.569 -52.604 1.00 30.48 262 ILE A CA 1
ATOM 2059 C C . ILE A 1 262 ? 22.194 -36.348 -51.345 1.00 30.48 262 ILE A C 1
ATOM 2061 O O . ILE A 1 262 ? 22.751 -36.211 -50.262 1.00 30.48 262 ILE A O 1
ATOM 2065 N N . SER A 1 263 ? 21.163 -37.176 -51.512 1.00 26.84 263 SER A N 1
ATOM 2066 C CA . SER A 1 263 ? 20.806 -38.342 -50.677 1.00 26.84 263 SER A CA 1
ATOM 2067 C C . SER A 1 263 ? 21.199 -39.600 -51.494 1.00 26.84 263 SER A C 1
ATOM 2069 O O . SER A 1 263 ? 21.337 -39.418 -52.710 1.00 26.84 263 SER A O 1
ATOM 2071 N N . PRO A 1 264 ? 21.315 -40.853 -50.981 1.00 43.03 264 PRO A N 1
ATOM 2072 C CA . PRO A 1 264 ? 20.719 -41.387 -49.746 1.00 43.03 264 PRO A CA 1
ATOM 2073 C C . PRO A 1 264 ? 21.527 -42.488 -48.984 1.00 43.03 264 PRO A C 1
ATOM 2075 O O . PRO A 1 264 ? 22.632 -42.861 -49.364 1.00 43.03 264 PRO A O 1
ATOM 2078 N N . ASP A 1 265 ? 20.875 -43.017 -47.937 1.00 28.77 265 ASP A N 1
ATOM 2079 C CA . ASP A 1 265 ? 20.914 -44.392 -47.390 1.00 28.77 265 ASP A CA 1
ATOM 2080 C C . ASP A 1 265 ? 21.928 -44.870 -46.309 1.00 28.77 265 ASP A C 1
ATOM 2082 O O . ASP A 1 265 ? 23.145 -44.843 -46.465 1.00 28.77 265 ASP A O 1
ATOM 2086 N N . ASN A 1 266 ? 21.301 -45.488 -45.286 1.00 29.06 266 ASN A N 1
ATOM 2087 C CA . ASN A 1 266 ? 21.663 -46.668 -44.474 1.00 29.06 266 ASN A CA 1
ATOM 2088 C C . ASN A 1 266 ? 22.363 -46.572 -43.091 1.00 29.06 266 ASN A C 1
ATOM 2090 O O . ASN A 1 266 ? 23.528 -46.224 -42.951 1.00 29.06 266 ASN A O 1
ATOM 2094 N N . ASP A 1 267 ? 21.595 -47.089 -42.116 1.00 27.66 267 ASP A N 1
ATOM 2095 C CA . ASP A 1 267 ? 21.914 -48.053 -41.048 1.00 27.66 267 ASP A CA 1
ATOM 2096 C C . ASP A 1 267 ? 22.657 -47.689 -39.735 1.00 27.66 267 ASP A C 1
ATOM 2098 O O . ASP A 1 267 ? 23.566 -46.876 -39.637 1.00 27.66 267 ASP A O 1
ATOM 2102 N N . VAL A 1 268 ? 22.146 -48.371 -38.700 1.00 29.16 268 VAL A N 1
ATOM 2103 C CA . VAL A 1 268 ? 22.269 -48.314 -37.226 1.00 29.16 268 VAL A CA 1
ATOM 2104 C C . VAL A 1 268 ? 23.648 -48.826 -36.682 1.00 29.16 268 VAL A C 1
ATOM 2106 O O . VAL A 1 268 ? 24.510 -49.211 -37.463 1.00 29.16 268 VAL A O 1
ATOM 2109 N N . PRO A 1 269 ? 23.856 -48.990 -35.350 1.00 37.84 269 PRO A N 1
ATOM 2110 C CA . PRO A 1 269 ? 24.494 -48.087 -34.378 1.00 37.84 269 PRO A CA 1
ATOM 2111 C C . PRO A 1 269 ? 25.900 -48.541 -33.913 1.00 37.84 269 PRO A C 1
ATOM 2113 O O . PRO A 1 269 ? 26.278 -49.706 -34.043 1.00 37.84 269 PRO A O 1
ATOM 2116 N N . THR A 1 270 ? 26.643 -47.688 -33.193 1.00 27.75 270 THR A N 1
ATOM 2117 C CA . THR A 1 270 ? 27.687 -48.187 -32.273 1.00 27.75 270 THR A CA 1
ATOM 2118 C C . THR A 1 270 ? 27.913 -47.280 -31.061 1.00 27.75 270 THR A C 1
ATOM 2120 O O . THR A 1 270 ? 28.022 -46.064 -31.169 1.00 27.75 270 THR A O 1
ATOM 2123 N N . PHE A 1 271 ? 27.964 -47.931 -29.898 1.00 24.50 271 PHE A N 1
ATOM 2124 C CA . PHE A 1 271 ? 28.403 -47.444 -28.589 1.00 24.50 271 PHE A CA 1
ATOM 2125 C C . PHE A 1 271 ? 29.850 -46.917 -28.613 1.00 24.50 271 PHE A C 1
ATOM 2127 O O . PHE A 1 271 ? 30.667 -47.488 -29.327 1.00 24.50 271 PHE A O 1
ATOM 2134 N N . ILE A 1 272 ? 30.180 -45.951 -27.738 1.00 27.77 272 ILE A N 1
ATOM 2135 C CA . ILE A 1 272 ? 31.325 -45.975 -26.796 1.00 27.77 272 ILE A CA 1
ATOM 2136 C C . ILE A 1 272 ? 31.198 -44.825 -25.768 1.00 27.77 272 ILE A C 1
ATOM 2138 O O . ILE A 1 272 ? 30.524 -43.825 -25.984 1.00 27.77 272 ILE A O 1
ATOM 2142 N N . SER A 1 273 ? 31.798 -45.086 -24.610 1.00 26.31 273 SER A N 1
ATOM 2143 C CA . SER A 1 273 ? 31.706 -44.511 -23.265 1.00 26.31 273 SER A CA 1
ATOM 2144 C C . SER A 1 273 ? 32.250 -43.097 -23.005 1.00 26.31 273 SER A C 1
ATOM 2146 O O . SER A 1 273 ? 33.147 -42.640 -23.703 1.00 26.31 273 SER A O 1
ATOM 2148 N N . GLY A 1 274 ? 31.874 -42.552 -21.837 1.00 26.45 274 GLY A N 1
ATOM 2149 C CA . GLY A 1 274 ? 32.663 -41.591 -21.039 1.00 26.45 274 GLY A CA 1
ATOM 2150 C C . GLY A 1 274 ? 31.769 -40.541 -20.371 1.00 26.45 274 GLY A C 1
ATOM 2151 O O . GLY A 1 274 ? 31.228 -39.690 -21.058 1.00 26.45 274 GLY A O 1
ATOM 2152 N N . GLN A 1 275 ? 31.356 -40.728 -19.111 1.00 28.80 275 GLN A N 1
ATOM 2153 C CA . GLN A 1 275 ? 31.885 -39.984 -17.948 1.00 28.80 275 GLN A CA 1
ATOM 2154 C C . GLN A 1 275 ? 32.048 -38.472 -18.190 1.00 28.80 275 GLN A C 1
ATOM 2156 O O . GLN A 1 275 ? 33.009 -38.047 -18.812 1.00 28.80 275 GLN A O 1
ATOM 2161 N N . ASP A 1 276 ? 31.120 -37.654 -17.688 1.00 28.41 276 ASP A N 1
ATOM 2162 C CA . ASP A 1 276 ? 31.304 -36.936 -16.419 1.00 28.41 276 ASP A CA 1
ATOM 2163 C C . ASP A 1 276 ? 30.077 -36.076 -16.091 1.00 28.41 276 ASP A C 1
ATOM 2165 O O . ASP A 1 276 ? 29.417 -35.501 -16.956 1.00 28.41 276 ASP A O 1
ATOM 2169 N N . GLY A 1 277 ? 29.717 -36.065 -14.809 1.00 27.11 277 GLY A N 1
ATOM 2170 C CA . GLY A 1 277 ? 28.553 -35.357 -14.303 1.00 27.11 277 GLY A CA 1
ATOM 2171 C C . GLY A 1 277 ? 28.808 -33.865 -14.142 1.00 27.11 277 GLY A C 1
ATOM 2172 O O . GLY A 1 277 ? 29.816 -33.463 -13.574 1.00 27.11 277 GLY A O 1
ATOM 2173 N N . VAL A 1 278 ? 27.824 -33.054 -14.523 1.00 26.53 278 VAL A N 1
ATOM 2174 C CA . VAL A 1 278 ? 27.635 -31.711 -13.970 1.00 26.53 278 VAL A CA 1
ATOM 2175 C C . VAL A 1 278 ? 26.140 -31.495 -13.752 1.00 26.53 278 VAL A C 1
ATOM 2177 O O . VAL A 1 278 ? 25.336 -31.504 -14.681 1.00 26.53 278 VAL A O 1
ATOM 2180 N N . PHE A 1 279 ? 25.768 -31.330 -12.484 1.00 25.84 279 PHE A N 1
ATOM 2181 C CA . PHE A 1 279 ? 24.455 -30.854 -12.065 1.00 25.84 279 PHE A CA 1
ATOM 2182 C C . PHE A 1 279 ? 24.289 -29.395 -12.505 1.00 25.84 279 PHE A C 1
ATOM 2184 O O . PHE A 1 279 ? 24.978 -28.519 -11.988 1.00 25.84 279 PHE A O 1
ATOM 2191 N N . VAL A 1 280 ? 23.334 -29.118 -13.393 1.00 27.44 280 VAL A N 1
ATOM 2192 C CA . VAL A 1 280 ? 22.856 -27.752 -13.652 1.00 27.44 280 VAL A CA 1
ATOM 2193 C C . VAL A 1 280 ? 21.461 -27.614 -13.053 1.00 27.44 280 VAL A C 1
ATOM 2195 O O . VAL A 1 280 ? 20.501 -28.269 -13.461 1.00 27.44 280 VAL A O 1
ATOM 2198 N N . LYS A 1 281 ? 21.387 -26.784 -12.013 1.00 23.84 281 LYS A N 1
ATOM 2199 C CA . LYS A 1 281 ? 20.179 -26.433 -11.271 1.00 23.84 281 LYS A CA 1
ATOM 2200 C C . LYS A 1 281 ? 19.395 -25.397 -12.080 1.00 23.84 281 LYS A C 1
ATOM 2202 O O . LYS A 1 281 ? 19.922 -24.346 -12.420 1.00 23.84 281 LYS A O 1
ATOM 2207 N N . LYS A 1 282 ? 18.144 -25.732 -12.385 1.00 23.23 282 LYS A N 1
ATOM 2208 C CA . LYS A 1 282 ? 17.159 -24.890 -13.071 1.00 23.23 282 LYS A CA 1
ATOM 2209 C C . LYS A 1 282 ? 16.711 -23.769 -12.117 1.00 23.23 282 LYS A C 1
ATOM 2211 O O . LYS A 1 282 ? 16.279 -24.087 -11.006 1.00 23.23 282 LYS A O 1
ATOM 2216 N N . LEU A 1 283 ? 16.840 -22.510 -12.532 1.00 35.09 283 LEU A N 1
ATOM 2217 C CA . LEU A 1 283 ? 16.141 -21.346 -11.971 1.00 35.09 283 LEU A CA 1
ATOM 2218 C C . LEU A 1 283 ? 15.128 -20.873 -13.013 1.00 35.09 283 LEU A C 1
ATOM 2220 O O . LEU A 1 283 ? 15.510 -20.851 -14.206 1.00 35.09 283 LEU A O 1
#